Protein AF-A0A7H4P5X6-F1 (afdb_monomer_lite)

pLDDT: mean 78.67, std 19.93, range [35.19, 98.06]

Structure (mmCIF, N/CA/C/O backbone):
data_AF-A0A7H4P5X6-F1
#
_entry.id   AF-A0A7H4P5X6-F1
#
loop_
_atom_site.group_PDB
_atom_site.id
_atom_site.type_symbol
_atom_site.label_atom_id
_atom_site.label_alt_id
_atom_site.label_comp_id
_atom_site.label_asym_id
_atom_site.label_entity_id
_atom_site.label_seq_id
_atom_site.pdbx_PDB_ins_code
_atom_site.Cartn_x
_atom_site.Cartn_y
_atom_site.Cartn_z
_atom_site.occupancy
_atom_site.B_iso_or_equiv
_atom_site.auth_seq_id
_atom_site.auth_comp_id
_atom_site.auth_asym_id
_atom_site.auth_atom_id
_atom_site.pdbx_PDB_model_num
ATOM 1 N N . MET A 1 1 ? -15.537 4.578 4.871 1.00 88.31 1 MET A N 1
ATOM 2 C CA . MET A 1 1 ? -14.295 3.800 4.684 1.00 88.31 1 MET A CA 1
ATOM 3 C C . MET A 1 1 ? -13.178 4.569 5.355 1.00 88.31 1 MET A C 1
ATOM 5 O O . MET A 1 1 ? -13.162 5.787 5.235 1.00 88.31 1 MET A O 1
ATOM 9 N N . LEU A 1 2 ? -12.308 3.871 6.074 1.00 95.44 2 LEU A N 1
ATOM 10 C CA . LEU A 1 2 ? -11.168 4.422 6.801 1.00 95.44 2 LEU A CA 1
ATOM 11 C C . LEU A 1 2 ? -9.878 3.859 6.194 1.00 95.44 2 LEU A C 1
ATOM 13 O O . LEU A 1 2 ? -9.814 2.662 5.925 1.00 95.44 2 LEU A O 1
ATOM 17 N N . GLU A 1 3 ? -8.875 4.712 5.984 1.00 95.81 3 GLU A N 1
ATOM 18 C CA . GLU A 1 3 ? -7.510 4.332 5.594 1.00 95.81 3 GLU A CA 1
ATOM 19 C C . GLU A 1 3 ? -6.551 4.707 6.731 1.00 95.81 3 GLU A C 1
ATOM 21 O O . GLU A 1 3 ? -6.632 5.811 7.267 1.00 95.81 3 GLU A O 1
ATOM 26 N N . ASN A 1 4 ? -5.640 3.807 7.098 1.00 96.62 4 ASN A N 1
ATOM 27 C CA . ASN A 1 4 ? -4.614 4.060 8.105 1.00 96.62 4 ASN A CA 1
ATOM 28 C C . ASN A 1 4 ? -3.337 3.232 7.849 1.00 96.62 4 ASN A C 1
ATOM 30 O O . ASN A 1 4 ? -3.170 2.591 6.806 1.00 96.62 4 ASN A O 1
ATOM 34 N N . VAL A 1 5 ? -2.405 3.265 8.796 1.00 95.56 5 VAL A N 1
ATOM 35 C CA . VAL A 1 5 ? -1.229 2.391 8.862 1.00 95.56 5 VAL A CA 1
ATOM 36 C C . VAL A 1 5 ? -1.575 1.044 9.511 1.00 95.56 5 VAL A C 1
ATOM 38 O O . VAL A 1 5 ? -2.601 0.918 10.179 1.00 95.56 5 VAL A O 1
ATOM 41 N N . GLU A 1 6 ? -0.750 0.017 9.297 1.00 94.81 6 GLU A N 1
ATOM 42 C CA . GLU A 1 6 ? -1.026 -1.343 9.796 1.00 94.81 6 GLU A CA 1
ATOM 43 C C . GLU A 1 6 ? -0.995 -1.436 11.328 1.00 94.81 6 GLU A C 1
ATOM 45 O O . GLU A 1 6 ? -1.762 -2.189 11.934 1.00 94.81 6 GLU A O 1
ATOM 50 N N . GLU A 1 7 ? -0.173 -0.594 11.952 1.00 95.00 7 GLU A N 1
ATOM 51 C CA . GLU A 1 7 ? 0.004 -0.470 13.393 1.00 95.00 7 GLU A CA 1
ATOM 52 C C . GLU A 1 7 ? -1.279 -0.022 14.097 1.00 95.00 7 GLU A C 1
ATOM 54 O O . GLU A 1 7 ? -1.420 -0.255 15.296 1.00 95.00 7 GLU A O 1
ATOM 59 N N . PHE A 1 8 ? -2.252 0.538 13.370 1.00 95.38 8 PHE A N 1
ATOM 60 C CA . PHE A 1 8 ? -3.564 0.887 13.918 1.00 95.38 8 PHE A CA 1
ATOM 61 C C . PHE A 1 8 ? -4.249 -0.308 14.599 1.00 95.38 8 PHE A C 1
ATOM 63 O O . PHE A 1 8 ? -4.891 -0.144 15.631 1.00 95.38 8 PHE A O 1
ATOM 70 N N . LYS A 1 9 ? -4.039 -1.532 14.092 1.00 95.44 9 LYS A N 1
ATOM 71 C CA . LYS A 1 9 ? -4.562 -2.766 14.707 1.00 95.44 9 LYS A CA 1
ATOM 72 C C . LYS A 1 9 ? -3.917 -3.114 16.046 1.00 95.44 9 LYS A C 1
ATOM 74 O O . LYS A 1 9 ? -4.459 -3.910 16.800 1.00 95.44 9 LYS A O 1
ATOM 79 N N . THR A 1 10 ? -2.729 -2.579 16.305 1.00 95.06 10 THR A N 1
ATOM 80 C CA . THR A 1 10 ? -1.948 -2.874 17.512 1.00 95.06 10 THR A CA 1
ATOM 81 C C . THR A 1 10 ? -2.147 -1.847 18.615 1.00 95.06 10 THR A C 1
ATOM 83 O O . THR A 1 10 ? -1.609 -2.024 19.706 1.00 95.06 10 THR A O 1
ATOM 86 N N . TRP A 1 11 ? -2.925 -0.793 18.359 1.00 93.75 11 TRP A N 1
ATOM 87 C CA . TRP A 1 11 ? -3.151 0.266 19.331 1.00 93.75 11 TRP A CA 1
ATOM 88 C C . TRP A 1 11 ? -3.806 -0.270 20.600 1.00 93.75 11 TRP A C 1
ATOM 90 O O . TRP A 1 11 ? -4.795 -1.005 20.568 1.00 93.75 11 TRP A O 1
ATOM 100 N N . GLY A 1 12 ? -3.204 0.122 21.711 1.00 91.69 12 GLY A N 1
ATOM 101 C CA . GLY A 1 12 ? -3.530 -0.283 23.061 1.00 91.69 12 GLY A CA 1
ATOM 102 C C . GLY A 1 12 ? -2.918 0.718 24.043 1.00 91.69 12 GLY A C 1
ATOM 103 O O . GLY A 1 12 ? -2.243 1.666 23.623 1.00 91.69 12 GLY A O 1
ATOM 104 N N . PRO A 1 13 ? -3.138 0.516 25.345 1.00 90.31 13 PRO A N 1
ATOM 105 C CA . PRO A 1 13 ? -2.646 1.414 26.377 1.00 90.31 13 PRO A CA 1
ATOM 106 C C . PRO A 1 13 ? -1.114 1.430 26.454 1.00 90.31 13 PRO A C 1
ATOM 108 O O . PRO A 1 13 ? -0.420 0.508 26.016 1.00 90.31 13 PRO A O 1
ATOM 111 N N . LEU A 1 14 ? -0.584 2.500 27.044 1.00 91.31 14 LEU A N 1
ATOM 112 C CA . LEU A 1 14 ? 0.844 2.651 27.309 1.00 91.31 14 LEU A CA 1
ATOM 113 C C . LEU A 1 14 ? 1.185 2.170 28.724 1.00 91.31 14 LEU A C 1
ATOM 115 O O . LEU A 1 14 ? 0.403 2.334 29.661 1.00 91.31 14 LEU A O 1
ATOM 119 N N . LEU A 1 15 ? 2.396 1.641 28.903 1.00 90.19 15 LEU A N 1
ATOM 120 C CA . LEU A 1 15 ? 2.961 1.391 30.226 1.00 90.19 15 LEU A CA 1
ATOM 121 C C . LEU A 1 15 ? 3.215 2.733 30.927 1.00 90.19 15 LEU A C 1
ATOM 123 O O . LEU A 1 15 ? 4.046 3.519 30.470 1.00 90.19 15 LEU A O 1
ATOM 127 N N . ALA A 1 16 ? 2.538 2.974 32.054 1.00 84.31 16 ALA A N 1
ATOM 128 C CA . ALA A 1 16 ? 2.527 4.269 32.746 1.00 84.31 16 ALA A CA 1
ATOM 129 C C . ALA A 1 16 ? 3.924 4.819 33.101 1.00 84.31 16 ALA A C 1
ATOM 131 O O . ALA A 1 16 ? 4.130 6.028 33.093 1.00 84.31 16 ALA A O 1
ATOM 132 N N . ALA A 1 17 ? 4.890 3.944 33.393 1.00 85.69 17 ALA A N 1
ATOM 133 C CA . ALA A 1 17 ? 6.249 4.351 33.754 1.00 85.69 17 ALA A CA 1
ATOM 134 C C . ALA A 1 17 ? 7.135 4.697 32.544 1.00 85.69 17 ALA A C 1
ATOM 136 O O . ALA A 1 17 ? 8.086 5.461 32.675 1.00 85.69 17 ALA A O 1
ATOM 137 N N . GLU A 1 18 ? 6.855 4.118 31.375 1.00 87.19 18 GLU A N 1
ATOM 138 C CA . GLU A 1 18 ? 7.783 4.115 30.236 1.00 87.19 18 GLU A CA 1
ATOM 139 C C . GLU A 1 18 ? 7.218 4.819 28.993 1.00 87.19 18 GLU A C 1
ATOM 141 O O . GLU A 1 18 ? 7.953 5.038 28.033 1.00 87.19 18 GLU A O 1
ATOM 146 N N . MET A 1 19 ? 5.922 5.165 28.994 1.00 87.62 19 MET A N 1
ATOM 147 C CA . MET A 1 19 ? 5.210 5.795 27.871 1.00 87.62 19 MET A CA 1
ATOM 148 C C . MET A 1 19 ? 5.379 5.046 26.538 1.00 87.62 19 MET A C 1
ATOM 150 O O . MET A 1 19 ? 5.303 5.630 25.457 1.00 87.62 19 MET A O 1
ATOM 154 N N . ARG A 1 20 ? 5.595 3.730 26.613 1.00 89.38 20 ARG A N 1
ATOM 155 C CA . ARG A 1 20 ? 5.678 2.826 25.462 1.00 89.38 20 ARG A CA 1
ATOM 156 C C . ARG A 1 20 ? 4.449 1.916 25.407 1.00 89.38 20 ARG A C 1
ATOM 158 O O . ARG A 1 20 ? 3.880 1.648 26.466 1.00 89.38 20 ARG A O 1
ATOM 165 N N . PRO A 1 21 ? 4.058 1.421 24.218 1.00 91.50 21 PRO A N 1
ATOM 166 C CA . PRO A 1 21 ? 2.941 0.488 24.085 1.00 91.50 21 PRO A CA 1
ATOM 167 C C . PRO A 1 21 ? 3.108 -0.727 24.996 1.00 91.50 21 PRO A C 1
ATOM 169 O O . PRO A 1 21 ? 4.193 -1.312 25.035 1.00 91.50 21 PRO A O 1
ATOM 172 N N . ASP A 1 22 ? 2.047 -1.093 25.715 1.00 93.38 22 ASP A N 1
ATOM 173 C CA . ASP A 1 22 ? 2.011 -2.297 26.541 1.00 93.38 22 ASP A CA 1
ATOM 174 C C . ASP A 1 22 ? 1.905 -3.546 25.646 1.00 93.38 22 ASP A C 1
ATOM 176 O O . ASP A 1 22 ? 0.862 -3.767 25.019 1.00 93.38 22 ASP A O 1
ATOM 180 N N . PRO A 1 23 ? 2.950 -4.397 25.578 1.00 92.69 23 PRO A N 1
ATOM 181 C CA . PRO A 1 23 ? 2.928 -5.587 24.736 1.00 92.69 23 PRO A CA 1
ATOM 182 C C . PRO A 1 23 ? 1.848 -6.600 25.140 1.00 92.69 23 PRO A C 1
ATOM 184 O O . PRO A 1 23 ? 1.423 -7.392 24.302 1.00 92.69 23 PRO A O 1
ATOM 187 N N . ALA A 1 24 ? 1.406 -6.592 26.403 1.00 93.88 24 ALA A N 1
ATOM 188 C CA . ALA A 1 24 ? 0.382 -7.509 26.900 1.00 93.88 24 ALA A CA 1
ATOM 189 C C . ALA A 1 24 ? -1.038 -7.102 26.479 1.00 93.88 24 ALA A C 1
ATOM 191 O O . ALA A 1 24 ? -1.944 -7.933 26.502 1.00 93.88 24 ALA A O 1
ATOM 192 N N . ARG A 1 25 ? -1.233 -5.838 26.081 1.00 92.81 25 ARG A N 1
ATOM 193 C CA . ARG A 1 25 ? -2.542 -5.243 25.761 1.00 92.81 25 ARG A CA 1
ATOM 194 C C . ARG A 1 25 ? -2.611 -4.727 24.320 1.00 92.81 25 ARG A C 1
ATOM 196 O O . ARG A 1 25 ? -3.372 -3.813 23.999 1.00 92.81 25 ARG A O 1
ATOM 203 N N . ILE A 1 26 ? -1.805 -5.317 23.435 1.00 94.94 26 ILE A N 1
ATOM 204 C CA . ILE A 1 26 ? -1.770 -4.981 22.008 1.00 94.94 26 ILE A CA 1
ATOM 205 C C . ILE A 1 26 ? -3.160 -5.146 21.389 1.00 94.94 26 ILE A C 1
ATOM 207 O O . ILE A 1 26 ? -3.789 -6.198 21.493 1.00 94.94 26 ILE A O 1
ATOM 211 N N . GLY A 1 27 ? -3.608 -4.102 20.695 1.00 95.12 27 GLY A N 1
ATOM 212 C CA . GLY A 1 27 ? -4.869 -4.099 19.958 1.00 95.12 27 GLY A CA 1
ATOM 213 C C . GLY A 1 27 ? -6.115 -3.943 20.825 1.00 95.12 27 GLY A C 1
ATOM 214 O O . GLY A 1 27 ? -7.215 -3.972 20.282 1.00 95.12 27 GLY A O 1
ATOM 215 N N . GLU A 1 28 ? -5.993 -3.763 22.142 1.00 94.56 28 GLU A N 1
ATOM 216 C CA . GLU A 1 28 ? -7.155 -3.607 23.021 1.00 94.56 28 GLU A CA 1
ATOM 217 C C . GLU A 1 28 ? -8.034 -2.415 22.614 1.00 94.56 28 GLU A C 1
ATOM 219 O O . GLU A 1 28 ? -9.242 -2.575 22.428 1.00 94.56 28 GLU A O 1
ATOM 224 N N . THR A 1 29 ? -7.427 -1.247 22.379 1.00 94.00 29 THR A N 1
ATOM 225 C CA . THR A 1 29 ? -8.140 -0.042 21.927 1.00 94.00 29 THR A CA 1
ATOM 226 C C . THR A 1 29 ? -8.770 -0.263 20.552 1.00 94.00 29 THR A C 1
ATOM 228 O O . THR A 1 29 ? -9.921 0.108 20.324 1.00 94.00 29 THR A O 1
ATOM 231 N N . PHE A 1 30 ? -8.050 -0.917 19.634 1.00 95.81 30 PHE A N 1
ATOM 232 C CA . PHE A 1 30 ? -8.578 -1.251 18.309 1.00 95.81 30 PHE A CA 1
ATOM 233 C C . PHE A 1 30 ? -9.788 -2.196 18.387 1.00 95.81 30 PHE A C 1
ATOM 235 O O . PHE A 1 30 ? -10.801 -1.970 17.725 1.00 95.81 30 PHE A O 1
ATOM 242 N N . ASN A 1 31 ? -9.714 -3.229 19.226 1.00 96.44 31 ASN A N 1
ATOM 243 C CA . ASN A 1 31 ? -10.795 -4.189 19.422 1.00 96.44 31 ASN A CA 1
ATOM 244 C C . ASN A 1 31 ? -12.018 -3.530 20.062 1.00 96.44 31 ASN A C 1
ATOM 246 O O . ASN A 1 31 ? -13.138 -3.804 19.639 1.00 96.44 31 ASN A O 1
ATOM 250 N N . ALA A 1 32 ? -11.822 -2.628 21.027 1.00 96.38 32 ALA A N 1
ATOM 251 C CA . ALA A 1 32 ? -12.916 -1.858 21.606 1.00 96.38 32 ALA A CA 1
ATOM 252 C C . ALA A 1 32 ? -13.575 -0.938 20.566 1.00 96.38 32 ALA A C 1
ATOM 254 O O . ALA A 1 32 ? -14.800 -0.900 20.479 1.00 96.38 32 ALA A O 1
ATOM 255 N N . PHE A 1 33 ? -12.787 -0.269 19.719 1.00 96.19 33 PHE A N 1
ATOM 256 C CA . PHE A 1 33 ? -13.302 0.533 18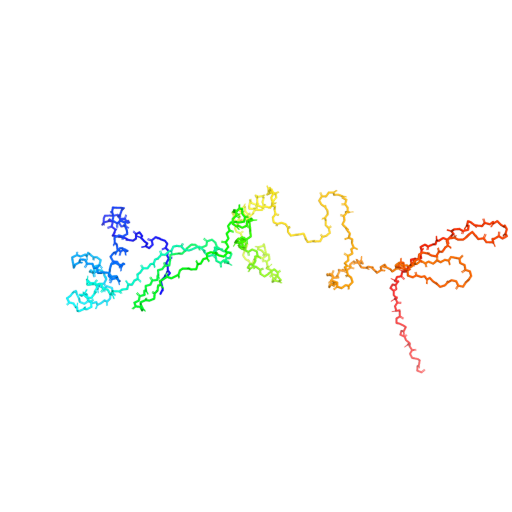.605 1.00 96.19 33 PHE A CA 1
ATOM 257 C C . PHE A 1 33 ? -14.152 -0.304 17.633 1.00 96.19 33 PHE A C 1
ATOM 259 O O . PHE A 1 33 ? -15.272 0.083 17.295 1.00 96.19 33 PHE A O 1
ATOM 266 N N . VAL A 1 34 ? -13.670 -1.485 17.226 1.00 97.38 34 VAL A N 1
ATOM 267 C CA . VAL A 1 34 ? -14.448 -2.421 16.393 1.00 97.38 34 VAL A CA 1
ATOM 268 C C . VAL A 1 34 ? -15.698 -2.914 17.130 1.00 97.38 34 VAL A C 1
ATOM 270 O O . VAL A 1 34 ? -16.770 -2.985 16.527 1.00 97.38 34 VAL A O 1
ATOM 273 N N . GLY A 1 35 ? -15.594 -3.204 18.427 1.00 97.56 35 GLY A N 1
ATOM 274 C CA . GLY A 1 35 ? -16.715 -3.599 19.279 1.00 97.56 35 GLY A CA 1
ATOM 275 C C . GLY A 1 35 ? -17.813 -2.540 19.286 1.00 97.56 35 GLY A C 1
ATOM 276 O O . GLY A 1 35 ? -18.935 -2.829 18.883 1.00 97.56 35 GLY A O 1
ATOM 277 N N . MET A 1 36 ? -17.482 -1.286 19.609 1.00 97.38 36 MET A N 1
ATOM 278 C CA . MET A 1 36 ? -18.439 -0.172 19.620 1.00 97.38 36 MET A CA 1
ATOM 279 C C . MET A 1 36 ? -19.150 0.002 18.269 1.00 97.38 36 MET A C 1
ATOM 281 O O . MET A 1 36 ? -20.351 0.264 18.223 1.00 97.38 36 MET A O 1
ATOM 285 N N . LEU A 1 37 ? -18.438 -0.167 17.149 1.00 97.38 37 LEU A N 1
ATOM 286 C CA . LEU A 1 37 ? -19.043 -0.103 15.815 1.00 97.38 37 LEU A CA 1
ATOM 287 C C . LEU A 1 37 ? -20.001 -1.272 15.542 1.00 97.38 37 LEU A C 1
ATOM 289 O O . LEU A 1 37 ? -21.003 -1.089 14.851 1.00 97.38 37 LEU A O 1
ATOM 293 N N . THR A 1 38 ? -19.693 -2.459 16.061 1.00 97.44 38 THR A N 1
ATOM 294 C CA . THR A 1 38 ? -20.381 -3.717 15.752 1.00 97.44 38 THR A CA 1
ATOM 295 C C . THR A 1 38 ? -21.396 -4.081 16.842 1.00 97.44 38 THR A C 1
ATOM 297 O O . THR A 1 38 ? -22.510 -3.556 16.840 1.00 97.44 38 THR A O 1
ATOM 300 N N . THR A 1 39 ? -21.024 -4.979 17.754 1.00 97.12 39 THR A N 1
ATOM 301 C CA . THR A 1 39 ? -21.878 -5.624 18.762 1.00 97.12 39 THR A CA 1
ATOM 302 C C . THR A 1 39 ? -21.854 -4.946 20.126 1.00 97.12 39 THR A C 1
ATOM 304 O O . THR A 1 39 ? -22.530 -5.402 21.041 1.00 97.12 39 THR A O 1
ATOM 307 N N . GLY A 1 40 ? -21.056 -3.895 20.271 1.00 96.75 40 GLY A N 1
ATOM 308 C CA . GLY A 1 40 ? -20.867 -3.181 21.518 1.00 96.75 40 GLY A CA 1
ATOM 309 C C . GLY A 1 40 ? -19.663 -3.654 22.317 1.00 96.75 40 GLY A C 1
ATOM 310 O O . GLY A 1 40 ? -18.864 -4.480 21.868 1.00 96.75 40 GLY A O 1
ATOM 311 N N . ILE A 1 41 ? -19.533 -3.085 23.509 1.00 96.75 41 ILE A N 1
ATOM 312 C CA . ILE A 1 41 ? -18.447 -3.332 24.461 1.00 96.75 41 ILE A CA 1
ATOM 313 C C . ILE A 1 41 ? -19.004 -3.358 25.889 1.00 96.75 41 ILE A C 1
ATOM 315 O O . ILE A 1 41 ? -20.060 -2.777 26.140 1.00 96.75 41 ILE A O 1
ATOM 319 N N . PRO A 1 42 ? -18.303 -3.985 26.849 1.00 95.12 42 PRO A N 1
ATOM 320 C CA . PRO A 1 42 ? -18.649 -3.868 28.262 1.00 95.12 42 PRO A CA 1
ATOM 321 C C . PRO A 1 42 ? -18.676 -2.404 28.728 1.00 95.12 42 PRO A C 1
ATOM 323 O O . PRO A 1 42 ? -17.853 -1.596 28.296 1.00 95.12 42 PRO A O 1
ATOM 326 N N . ALA A 1 43 ? -19.611 -2.064 29.618 1.00 92.88 43 ALA A N 1
ATOM 327 C CA . ALA A 1 43 ? -19.762 -0.702 30.141 1.00 92.88 43 ALA A CA 1
ATOM 328 C C . ALA A 1 43 ? -18.556 -0.233 30.978 1.00 92.88 43 ALA A C 1
ATOM 330 O O . ALA A 1 43 ? -18.315 0.962 31.098 1.00 92.88 43 ALA A O 1
ATOM 331 N N . ASP A 1 44 ? -17.797 -1.174 31.538 1.00 92.00 44 ASP A N 1
ATOM 332 C CA . ASP A 1 44 ? -16.572 -0.957 32.309 1.00 92.00 44 ASP A CA 1
ATOM 333 C C . ASP A 1 44 ? -15.299 -0.967 31.444 1.00 92.00 44 ASP A C 1
ATOM 335 O O . ASP A 1 44 ? -14.189 -0.877 31.970 1.00 92.00 44 ASP A O 1
ATOM 339 N N . ASN A 1 45 ? -15.426 -1.066 30.115 1.00 91.25 45 ASN A N 1
ATOM 340 C CA . ASN A 1 45 ? -14.272 -1.073 29.227 1.00 91.25 45 ASN A CA 1
ATOM 341 C C . ASN A 1 45 ? -13.566 0.306 29.233 1.00 91.25 45 ASN A C 1
ATOM 343 O O . ASN A 1 45 ? -14.206 1.311 28.911 1.00 91.25 45 ASN A O 1
ATOM 347 N N . PRO A 1 46 ? -12.249 0.379 29.515 1.00 89.56 46 PRO A N 1
ATOM 348 C CA . PRO A 1 46 ? -11.515 1.646 29.603 1.00 89.56 46 PRO A CA 1
ATOM 349 C C . PRO A 1 46 ? -11.593 2.516 28.343 1.00 89.56 46 PRO A C 1
ATOM 351 O O . PRO A 1 46 ? -11.653 3.741 28.440 1.00 89.56 46 PRO A O 1
ATOM 354 N N . ALA A 1 47 ? -11.663 1.898 27.161 1.00 90.00 47 ALA A N 1
ATOM 355 C CA . ALA A 1 47 ? -11.743 2.623 25.897 1.00 90.00 47 ALA A CA 1
ATOM 356 C C . ALA A 1 47 ? -13.048 3.425 25.752 1.00 90.00 47 ALA A C 1
ATOM 358 O O . ALA A 1 47 ? -13.095 4.373 24.971 1.00 90.00 47 ALA A O 1
ATOM 359 N N . LEU A 1 48 ? -14.109 3.078 26.496 1.00 91.81 48 LEU A N 1
ATOM 360 C CA . LEU A 1 48 ? -15.344 3.863 26.517 1.00 91.81 48 LEU A CA 1
ATOM 361 C C . LEU A 1 48 ? -15.106 5.258 27.096 1.00 91.81 48 LEU A C 1
ATOM 363 O O . LEU A 1 48 ? -15.641 6.223 26.556 1.00 91.81 48 LEU A O 1
ATOM 367 N N . VAL A 1 49 ? -14.298 5.366 28.154 1.00 90.06 49 VAL A N 1
ATOM 368 C CA . VAL A 1 49 ? -13.993 6.646 28.808 1.00 90.06 49 VAL A CA 1
ATOM 369 C C . VAL A 1 49 ? -13.222 7.546 27.852 1.00 90.06 49 VAL A C 1
ATOM 371 O O . VAL A 1 49 ? -13.658 8.664 27.597 1.00 90.06 49 VAL A O 1
ATOM 374 N N . GLU A 1 50 ? -12.149 7.026 27.249 1.00 89.25 50 GLU A N 1
ATOM 375 C CA . GLU A 1 50 ? -11.349 7.752 26.252 1.00 89.25 50 GLU A CA 1
ATOM 376 C C . GLU A 1 50 ? -12.206 8.203 25.058 1.00 89.25 50 GLU A C 1
ATOM 378 O O . GLU A 1 50 ? -12.085 9.327 24.570 1.00 89.25 50 GLU A O 1
ATOM 383 N N . CYS A 1 51 ? -13.114 7.340 24.593 1.00 91.25 51 CYS A N 1
ATOM 384 C CA . CYS A 1 51 ? -13.991 7.657 23.473 1.00 91.25 51 CYS A CA 1
ATOM 385 C C . CYS A 1 51 ? -15.035 8.720 23.842 1.00 91.25 51 CYS A C 1
ATOM 387 O O . CYS A 1 51 ? -15.278 9.631 23.052 1.00 91.25 51 CYS A O 1
ATOM 389 N N . CYS A 1 52 ? -15.626 8.644 25.038 1.00 92.81 52 CYS A N 1
ATOM 390 C CA . CYS A 1 52 ? -16.565 9.655 25.523 1.00 92.81 52 CYS A CA 1
ATOM 391 C C . CYS A 1 52 ? -15.879 11.006 25.739 1.00 92.81 52 CYS A C 1
ATOM 393 O O . CYS A 1 52 ? -16.452 12.024 25.369 1.00 92.81 52 CYS A O 1
ATOM 395 N N . GLU A 1 53 ? -14.653 11.024 26.267 1.00 92.50 53 GLU A N 1
ATOM 396 C CA . GLU A 1 53 ? -13.856 12.245 26.410 1.00 92.50 53 GLU A CA 1
ATOM 397 C C . GLU A 1 53 ? -13.587 12.891 25.044 1.00 92.50 53 GLU A C 1
ATOM 399 O O . GLU A 1 53 ? -13.893 14.064 24.848 1.00 92.50 53 GLU A O 1
ATOM 404 N N . PHE A 1 54 ? -13.097 12.116 24.070 1.00 92.12 54 PHE A N 1
ATOM 405 C CA . PHE A 1 54 ? -12.788 12.629 22.733 1.00 92.12 54 PHE A CA 1
ATOM 406 C C . PHE A 1 54 ? -14.027 13.108 21.962 1.00 92.12 54 PHE A C 1
ATOM 408 O O . PHE A 1 54 ? -13.954 14.071 21.202 1.00 92.12 54 PHE A O 1
ATOM 415 N N . LEU A 1 55 ? -15.161 12.420 22.122 1.00 92.88 55 LEU A N 1
ATOM 416 C CA . LEU A 1 55 ? -16.424 12.770 21.465 1.00 92.88 55 LEU A CA 1
ATOM 417 C C . LEU A 1 55 ? -17.247 13.803 22.247 1.00 92.88 55 LEU A C 1
ATOM 419 O O . LEU A 1 55 ? -18.343 14.149 21.804 1.00 92.88 55 LEU A O 1
ATOM 423 N N . GLU A 1 56 ? -16.744 14.275 23.391 1.00 94.25 56 GLU A N 1
ATOM 424 C CA . GLU A 1 56 ? -17.437 15.196 24.299 1.00 94.25 56 GLU A CA 1
ATOM 425 C C . GLU A 1 56 ? -18.818 14.666 24.743 1.00 94.25 56 GLU A C 1
ATOM 427 O O . GLU A 1 56 ? -19.794 15.404 24.902 1.00 94.25 56 GLU A O 1
ATOM 432 N N . PHE A 1 57 ? -18.919 13.351 24.945 1.00 92.31 57 PHE A N 1
ATOM 433 C CA . PHE A 1 57 ? -20.112 12.698 25.471 1.00 92.31 57 PHE A CA 1
ATOM 434 C C . PHE A 1 57 ? -20.042 12.587 26.991 1.00 92.31 57 PHE A C 1
ATOM 436 O O . PHE A 1 57 ? -19.027 12.196 27.564 1.00 92.31 57 PHE A O 1
ATOM 443 N N . SER A 1 58 ? -21.170 12.846 27.658 1.00 91.44 58 SER A N 1
ATOM 444 C CA . SER A 1 58 ? -21.317 12.430 29.054 1.00 91.44 58 SER A CA 1
ATOM 445 C C . SER A 1 58 ? -21.303 10.893 29.132 1.00 91.44 58 SER A C 1
ATOM 447 O O . SER A 1 58 ? -21.988 10.260 28.317 1.00 91.44 58 SER A O 1
ATOM 449 N N . PRO A 1 59 ? -20.592 10.274 30.093 1.00 85.56 59 PRO A N 1
ATOM 450 C CA . PRO A 1 59 ? -20.563 8.817 30.261 1.00 85.56 59 PRO A CA 1
ATOM 451 C C . PRO A 1 59 ? -21.950 8.177 30.422 1.00 85.56 59 PRO A C 1
ATOM 453 O O . PRO A 1 59 ? -22.171 7.058 29.970 1.00 85.56 59 PRO A O 1
ATOM 456 N N . ASP A 1 60 ? -22.910 8.912 30.991 1.00 89.00 60 ASP A N 1
ATOM 457 C CA . ASP A 1 60 ? -24.288 8.444 31.206 1.00 89.00 60 ASP A CA 1
ATOM 458 C C . ASP A 1 60 ? -25.238 8.769 30.038 1.00 89.00 60 ASP A C 1
ATOM 460 O O . ASP A 1 60 ? -26.446 8.510 30.102 1.00 89.00 60 ASP A O 1
ATOM 464 N N . SER A 1 61 ? -24.716 9.367 28.965 1.00 93.81 61 SER A N 1
ATOM 465 C CA . SER A 1 61 ? -25.512 9.789 27.813 1.00 93.81 61 SER A CA 1
ATOM 466 C C . SER A 1 61 ? -26.087 8.610 27.024 1.00 93.81 61 SER A C 1
ATOM 468 O O . SER A 1 61 ? -25.535 7.509 26.981 1.00 93.81 61 SER A O 1
ATOM 470 N N . GLU A 1 62 ? -27.185 8.858 26.308 1.00 94.69 62 GLU A N 1
ATOM 471 C CA . GLU A 1 62 ? -27.741 7.880 25.365 1.00 94.69 62 GLU A CA 1
ATOM 472 C C . GLU A 1 62 ? -26.737 7.516 24.259 1.00 94.69 62 GLU A C 1
ATOM 474 O O . GLU A 1 62 ? -26.717 6.386 23.774 1.00 94.69 62 GLU A O 1
ATOM 479 N N . GLN A 1 63 ? -25.857 8.444 23.878 1.00 94.19 63 GLN A N 1
ATOM 480 C CA . GLN A 1 63 ? -24.772 8.193 22.934 1.00 94.19 63 GLN A CA 1
ATOM 481 C C . GLN A 1 63 ? -23.774 7.164 23.481 1.00 94.19 63 GLN A C 1
ATOM 483 O O . GLN A 1 63 ? -23.455 6.211 22.771 1.00 94.19 63 GLN A O 1
ATOM 488 N N . ALA A 1 64 ? -23.340 7.299 24.738 1.00 94.00 64 ALA A N 1
ATOM 489 C CA . ALA A 1 64 ? -22.456 6.330 25.385 1.00 94.00 64 ALA A CA 1
ATOM 490 C C . ALA A 1 64 ? -23.121 4.945 25.499 1.00 94.00 64 ALA A C 1
ATOM 492 O O . ALA A 1 64 ? -22.523 3.934 25.126 1.00 94.00 64 ALA A O 1
ATOM 493 N N . LYS A 1 65 ? -24.407 4.891 25.878 1.00 95.50 65 LYS A N 1
ATOM 494 C CA . LYS A 1 65 ? -25.189 3.639 25.899 1.00 95.50 65 LYS A CA 1
ATOM 495 C C . LYS A 1 65 ? -25.270 2.967 24.528 1.00 95.50 65 LYS A C 1
ATOM 497 O O . LYS A 1 65 ? -25.228 1.743 24.441 1.00 95.50 65 LYS A O 1
ATOM 502 N N . ARG A 1 66 ? -25.341 3.745 23.442 1.00 96.12 66 ARG A N 1
ATOM 503 C CA . ARG A 1 66 ? -25.301 3.209 22.071 1.00 96.12 66 ARG A CA 1
ATOM 504 C C . ARG A 1 66 ? -23.942 2.618 21.698 1.00 96.12 66 ARG A C 1
ATOM 506 O O . ARG A 1 66 ? -23.918 1.664 20.930 1.00 96.12 66 ARG A O 1
ATOM 513 N N . LEU A 1 67 ? -22.836 3.152 22.218 1.00 95.75 67 LEU A N 1
ATOM 514 C CA . LEU A 1 67 ? -21.505 2.561 22.026 1.00 95.75 67 LEU A CA 1
ATOM 515 C C . LEU A 1 67 ? -21.375 1.237 22.791 1.00 95.75 67 LEU A C 1
ATOM 517 O O . LEU A 1 67 ? -20.863 0.267 22.239 1.00 95.75 67 LEU A O 1
ATOM 521 N N . ILE A 1 68 ? -21.916 1.174 24.014 1.00 96.19 68 ILE A N 1
ATOM 522 C CA . ILE A 1 68 ? -21.990 -0.053 24.827 1.00 96.19 68 ILE A CA 1
ATOM 523 C C . ILE A 1 68 ? -22.832 -1.124 24.129 1.00 96.19 68 ILE A C 1
ATOM 525 O O . ILE A 1 68 ? -22.417 -2.274 24.059 1.00 96.19 68 ILE A O 1
ATOM 529 N N . ALA A 1 69 ? -23.998 -0.760 23.590 1.00 97.06 69 ALA A N 1
ATOM 530 C CA . ALA A 1 69 ? -24.887 -1.694 22.894 1.00 97.06 69 ALA A CA 1
ATOM 531 C C . ALA A 1 69 ? -24.393 -2.091 21.490 1.00 97.06 69 ALA A C 1
ATOM 533 O O . ALA A 1 69 ? -24.869 -3.072 20.921 1.00 97.06 69 ALA A O 1
A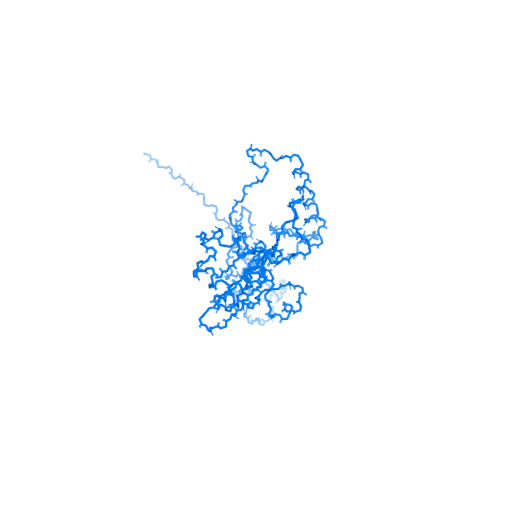TOM 534 N N . GLY A 1 70 ? -23.466 -1.317 20.924 1.00 97.06 70 GLY A N 1
ATOM 535 C CA . GLY A 1 70 ? -23.005 -1.467 19.552 1.00 97.06 70 GLY A CA 1
ATOM 536 C C . GLY A 1 70 ? -23.842 -0.674 18.558 1.00 97.06 70 GLY A C 1
ATOM 537 O O . GLY A 1 70 ? -25.073 -0.617 18.607 1.00 97.06 70 GLY A O 1
ATOM 538 N N . LEU A 1 71 ? -23.162 -0.063 17.592 1.00 96.69 71 LEU A N 1
ATOM 539 C CA . LEU A 1 71 ? -23.813 0.725 16.548 1.00 96.69 71 LEU A CA 1
ATOM 540 C C . LEU A 1 71 ? -24.427 -0.137 15.431 1.00 96.69 71 LEU A C 1
ATOM 542 O O . LEU A 1 71 ? -25.172 0.390 14.596 1.00 96.69 71 LEU A O 1
ATOM 546 N N . GLY A 1 72 ? -24.159 -1.446 15.423 1.00 96.62 72 GLY A N 1
ATOM 547 C CA . GLY A 1 72 ? -24.754 -2.409 14.500 1.00 96.62 72 GLY A CA 1
ATOM 548 C C . GLY A 1 72 ? -24.203 -2.339 13.077 1.00 96.62 72 GLY A C 1
ATOM 549 O O . GLY A 1 72 ? -24.920 -2.675 12.134 1.00 96.62 72 GLY A O 1
ATOM 550 N N . TYR A 1 73 ? -22.969 -1.865 12.893 1.00 97.88 73 TYR A N 1
ATOM 551 C CA . TYR A 1 73 ? -22.277 -1.969 11.611 1.00 97.88 73 TYR A CA 1
ATOM 552 C C . TYR A 1 73 ? -21.710 -3.378 11.420 1.00 97.88 73 TYR A C 1
ATOM 554 O O . TYR A 1 73 ? -21.195 -3.990 12.349 1.00 97.88 73 TYR A O 1
ATOM 562 N N . VAL A 1 74 ? -21.732 -3.864 10.182 1.00 97.62 74 VAL A N 1
ATOM 563 C CA . VAL A 1 74 ? -20.842 -4.927 9.712 1.00 97.62 74 VAL A CA 1
ATOM 564 C C . VAL A 1 74 ? -19.500 -4.278 9.398 1.00 97.62 74 VAL A C 1
ATOM 566 O O . VAL A 1 74 ? -19.450 -3.320 8.622 1.00 97.62 74 VAL A O 1
ATOM 569 N N . VAL A 1 75 ? -18.427 -4.777 10.005 1.00 97.44 75 VAL A N 1
ATOM 570 C CA . VAL A 1 75 ? -17.068 -4.253 9.840 1.00 97.44 75 VAL A CA 1
ATOM 571 C C . VAL A 1 75 ? -16.178 -5.345 9.268 1.00 97.44 75 VAL A C 1
ATOM 573 O O . VAL A 1 75 ? -16.194 -6.474 9.746 1.00 97.44 75 VAL A O 1
ATOM 576 N N . ASP A 1 76 ? -15.390 -4.989 8.261 1.00 97.69 76 ASP A N 1
ATOM 577 C CA . ASP A 1 76 ? -14.289 -5.805 7.759 1.00 97.69 76 ASP A CA 1
ATOM 578 C C . ASP A 1 76 ? -13.115 -4.884 7.410 1.00 97.69 76 ASP A C 1
ATOM 580 O O . ASP A 1 76 ? -13.296 -3.703 7.084 1.00 97.69 76 ASP A O 1
ATOM 584 N N . PHE A 1 77 ? -11.898 -5.404 7.500 1.00 97.25 77 PHE A N 1
ATOM 585 C CA . PHE A 1 77 ? -10.687 -4.644 7.236 1.00 97.25 77 PHE A CA 1
ATOM 586 C C . PHE A 1 77 ? -9.589 -5.506 6.625 1.00 97.25 77 PHE A C 1
ATOM 588 O O . PHE A 1 77 ? -9.419 -6.677 6.956 1.00 97.25 77 PHE A O 1
ATOM 595 N N . ARG A 1 78 ? -8.799 -4.901 5.737 1.00 96.88 78 ARG A N 1
ATOM 596 C CA . ARG A 1 78 ? -7.670 -5.550 5.067 1.00 96.88 78 ARG A CA 1
ATOM 597 C C . ARG A 1 78 ? -6.500 -4.601 4.927 1.00 96.88 78 ARG A C 1
ATOM 599 O O . ARG A 1 78 ? -6.654 -3.387 4.833 1.00 96.88 78 ARG A O 1
ATOM 606 N N . GLU A 1 79 ? -5.313 -5.180 4.869 1.00 96.75 79 GLU A N 1
ATOM 607 C CA . GLU A 1 79 ? -4.120 -4.461 4.451 1.00 96.75 79 GLU A CA 1
ATOM 608 C C . GLU A 1 79 ? -3.919 -4.672 2.962 1.00 96.75 79 GLU A C 1
ATOM 610 O O . GLU A 1 79 ? -3.749 -5.803 2.512 1.00 96.75 79 GLU A O 1
ATOM 615 N N . LEU A 1 80 ? -3.925 -3.581 2.208 1.00 96.69 80 LEU A N 1
ATOM 616 C CA . LEU A 1 80 ? -3.750 -3.607 0.766 1.00 96.69 80 LEU A CA 1
ATOM 617 C C . LEU A 1 80 ? -2.459 -2.882 0.398 1.00 96.69 80 LEU A C 1
ATOM 619 O O . LEU A 1 80 ? -2.095 -1.872 1.010 1.00 96.69 80 LEU A O 1
ATOM 623 N N . ARG A 1 81 ? -1.754 -3.394 -0.611 1.00 96.50 81 ARG A N 1
ATOM 624 C CA . ARG A 1 81 ? -0.564 -2.750 -1.164 1.00 96.50 81 ARG A CA 1
ATOM 625 C C . ARG A 1 81 ? -0.896 -2.159 -2.522 1.00 96.50 81 ARG A C 1
ATOM 627 O O . ARG A 1 81 ? -1.401 -2.853 -3.392 1.00 96.50 81 ARG A O 1
ATOM 634 N N . ALA A 1 82 ? -0.583 -0.882 -2.713 1.00 94.19 82 ALA A N 1
ATOM 635 C CA . ALA A 1 82 ? -0.992 -0.152 -3.910 1.00 94.19 82 ALA A CA 1
ATOM 636 C C . ALA A 1 82 ? -0.460 -0.777 -5.220 1.00 94.19 82 ALA A C 1
ATOM 638 O O . ALA A 1 82 ? -1.159 -0.750 -6.232 1.00 94.19 82 ALA A O 1
ATOM 639 N N . CYS A 1 83 ? 0.728 -1.396 -5.200 1.00 95.44 83 CYS A N 1
ATOM 640 C CA . CYS A 1 83 ? 1.273 -2.080 -6.375 1.00 95.44 83 CYS A CA 1
ATOM 641 C C . CYS A 1 83 ? 0.475 -3.287 -6.844 1.00 95.44 83 CYS A C 1
ATOM 643 O O . CYS A 1 83 ? 0.467 -3.535 -8.043 1.00 95.44 83 CYS A O 1
ATOM 645 N N . ASP A 1 84 ? -0.261 -3.967 -5.965 1.00 96.75 84 ASP A N 1
ATOM 646 C CA . ASP A 1 84 ? -1.127 -5.087 -6.360 1.00 96.75 84 ASP A CA 1
ATOM 647 C C . ASP A 1 84 ? -2.343 -4.606 -7.177 1.00 96.75 84 ASP A C 1
ATOM 649 O O . ASP A 1 84 ? -3.022 -5.393 -7.834 1.00 96.75 84 ASP A O 1
ATOM 653 N N . TYR A 1 85 ? -2.583 -3.291 -7.184 1.00 96.19 85 TYR A N 1
ATOM 654 C CA . TYR A 1 85 ? -3.688 -2.621 -7.866 1.00 96.19 85 TYR A CA 1
ATOM 655 C C . TYR A 1 85 ? -3.216 -1.643 -8.954 1.00 96.19 85 TYR A C 1
ATOM 657 O O . TYR A 1 85 ? -3.977 -0.772 -9.367 1.00 96.19 85 TYR A O 1
ATOM 665 N N . GLY A 1 86 ? -1.971 -1.776 -9.424 1.00 93.88 86 GLY A N 1
ATOM 666 C CA . GLY A 1 86 ? -1.457 -1.016 -10.569 1.00 93.88 86 GLY A CA 1
ATOM 667 C C . GLY A 1 86 ? -0.854 0.348 -10.238 1.00 93.88 86 GLY A C 1
ATOM 668 O O . GLY A 1 86 ? -0.597 1.131 -11.142 1.00 93.88 86 GLY A O 1
ATOM 669 N N . ALA A 1 87 ? -0.596 0.667 -8.969 1.00 93.94 87 ALA A N 1
ATOM 670 C CA . ALA A 1 87 ? 0.201 1.846 -8.632 1.00 93.94 87 ALA A CA 1
ATOM 671 C C . ALA A 1 87 ? 1.696 1.477 -8.554 1.00 93.94 87 ALA A C 1
ATOM 673 O O . ALA A 1 87 ? 2.037 0.520 -7.863 1.00 93.94 87 ALA A O 1
ATOM 674 N N . PRO A 1 88 ? 2.635 2.237 -9.141 1.00 93.62 88 PRO A N 1
ATOM 675 C CA . PRO A 1 88 ? 4.066 1.918 -9.073 1.00 93.62 88 PRO A CA 1
ATOM 676 C C . PRO A 1 88 ? 4.694 2.318 -7.725 1.00 93.62 88 PRO A C 1
ATOM 678 O O . PRO A 1 88 ? 5.651 3.090 -7.636 1.00 93.62 88 PRO A O 1
ATOM 681 N N . THR A 1 89 ? 4.131 1.810 -6.627 1.00 92.31 89 THR A N 1
ATOM 682 C CA . THR A 1 89 ? 4.608 2.027 -5.261 1.00 92.31 89 THR A CA 1
ATOM 683 C C . THR A 1 89 ? 4.264 0.849 -4.352 1.00 92.31 89 THR A C 1
ATOM 685 O O . THR A 1 89 ? 3.149 0.333 -4.353 1.00 92.31 89 THR A O 1
ATOM 688 N N . ILE A 1 90 ? 5.209 0.457 -3.495 1.00 92.44 90 ILE A N 1
ATOM 689 C CA . ILE A 1 90 ? 5.043 -0.643 -2.526 1.00 92.44 90 ILE A CA 1
ATOM 690 C C . ILE A 1 90 ? 4.247 -0.242 -1.272 1.00 92.44 90 ILE A C 1
ATOM 692 O O . ILE A 1 90 ? 4.234 -0.968 -0.278 1.00 92.44 90 ILE A O 1
ATOM 696 N N . ARG A 1 91 ? 3.626 0.942 -1.278 1.00 92.88 91 ARG A N 1
ATOM 697 C CA . ARG A 1 91 ? 2.916 1.513 -0.132 1.00 92.88 91 ARG A CA 1
ATOM 698 C C . ARG A 1 91 ? 1.786 0.582 0.317 1.00 92.88 91 ARG A C 1
ATOM 700 O O . ARG A 1 91 ? 0.802 0.397 -0.395 1.00 92.88 91 ARG A O 1
ATOM 707 N N . LYS A 1 92 ? 1.938 0.027 1.518 1.00 95.50 92 LYS A N 1
ATOM 708 C CA . LYS A 1 92 ? 0.943 -0.795 2.212 1.00 95.50 92 LYS A CA 1
ATOM 709 C C . LYS A 1 92 ? 0.075 0.084 3.110 1.00 95.50 92 LYS A C 1
ATOM 711 O O . LYS A 1 92 ? 0.607 0.962 3.790 1.00 95.50 92 LYS A O 1
ATOM 716 N N . ARG A 1 93 ? -1.240 -0.115 3.102 1.00 96.56 93 ARG A N 1
ATOM 717 C CA . ARG A 1 93 ? -2.198 0.640 3.920 1.00 96.56 93 ARG A CA 1
ATOM 718 C C . ARG A 1 93 ? -3.263 -0.275 4.497 1.00 96.56 93 ARG A C 1
ATOM 720 O O . ARG A 1 93 ? -3.664 -1.244 3.860 1.00 96.56 93 ARG A O 1
ATOM 727 N N . PHE A 1 94 ? -3.691 0.047 5.708 1.00 97.69 94 PHE A N 1
ATOM 728 C CA . PHE A 1 94 ? -4.831 -0.563 6.367 1.00 97.69 94 PHE A CA 1
ATOM 729 C C . PHE A 1 94 ? -6.107 0.114 5.875 1.00 97.69 94 PHE A C 1
ATOM 731 O O . PHE A 1 94 ? -6.212 1.336 5.935 1.00 97.69 94 PHE A O 1
ATOM 738 N N . PHE A 1 95 ? -7.076 -0.667 5.420 1.00 97.69 95 PHE A N 1
ATOM 739 C CA . PHE A 1 95 ? -8.396 -0.189 5.039 1.00 97.69 95 PHE A CA 1
ATOM 740 C C . PHE A 1 95 ? -9.448 -0.866 5.904 1.00 97.69 95 PHE A C 1
ATOM 742 O O . PHE A 1 95 ? -9.434 -2.085 6.045 1.00 97.69 95 PHE A O 1
ATOM 749 N N . MET A 1 96 ? -10.394 -0.089 6.426 1.00 98.06 96 MET A N 1
ATOM 750 C CA . MET A 1 96 ? -11.570 -0.590 7.132 1.00 98.06 96 MET A CA 1
ATOM 751 C C . MET A 1 96 ? -12.840 -0.079 6.457 1.00 98.06 96 MET A C 1
ATOM 753 O O . MET A 1 96 ? -13.009 1.118 6.194 1.00 98.06 96 MET A O 1
ATOM 757 N N . VAL A 1 97 ? -13.756 -1.000 6.186 1.00 97.88 97 VAL A N 1
ATOM 758 C CA . VAL A 1 97 ? -15.084 -0.708 5.655 1.00 97.88 97 VAL A CA 1
ATOM 759 C C . VAL A 1 97 ? -16.104 -1.071 6.726 1.00 97.88 97 VAL A C 1
ATOM 761 O O . VAL A 1 97 ? -16.056 -2.153 7.300 1.00 97.88 97 VAL A O 1
ATOM 764 N N . MET A 1 98 ? -17.029 -0.150 6.995 1.00 96.94 98 MET A N 1
ATOM 765 C CA . MET A 1 98 ? -18.117 -0.340 7.952 1.00 96.94 98 MET A CA 1
ATOM 766 C C . MET A 1 98 ? -19.434 -0.057 7.231 1.00 96.94 98 MET A C 1
ATOM 768 O O . MET A 1 98 ? -19.587 1.016 6.641 1.00 96.94 98 MET A O 1
ATOM 772 N N . ARG A 1 99 ? -20.374 -1.007 7.240 1.00 97.00 99 ARG A N 1
ATOM 773 C CA . ARG A 1 99 ? -21.671 -0.902 6.548 1.00 97.00 99 ARG A CA 1
ATOM 774 C C . ARG A 1 99 ? -22.832 -1.199 7.483 1.00 97.00 99 ARG A C 1
ATOM 776 O O . ARG A 1 99 ? -22.749 -2.104 8.300 1.00 97.00 99 ARG A O 1
ATOM 783 N N . ARG A 1 100 ? -23.937 -0.474 7.321 1.00 95.88 100 ARG A N 1
ATOM 784 C CA . ARG A 1 100 ? -25.211 -0.729 8.022 1.00 95.88 100 ARG A CA 1
ATOM 785 C C . ARG A 1 100 ? -26.398 -0.831 7.057 1.00 95.88 100 ARG A C 1
ATOM 787 O O . ARG A 1 100 ? -27.549 -0.842 7.464 1.00 95.88 100 ARG A O 1
ATOM 794 N N . ASP A 1 101 ? -26.117 -0.905 5.760 1.00 96.19 101 ASP A N 1
ATOM 795 C CA . ASP A 1 101 ? -27.109 -0.919 4.681 1.00 96.19 101 ASP A CA 1
ATOM 796 C C . ASP A 1 101 ? -27.466 -2.337 4.197 1.00 96.19 101 ASP A C 1
ATOM 798 O O . ASP A 1 101 ? -28.080 -2.493 3.144 1.00 96.19 101 ASP A O 1
ATOM 802 N N . GLY A 1 102 ? -27.053 -3.377 4.933 1.00 94.56 102 GLY A N 1
ATOM 803 C CA . GLY A 1 102 ? -27.343 -4.786 4.633 1.00 94.56 102 GLY A CA 1
ATOM 804 C C . GLY A 1 102 ? -26.600 -5.366 3.424 1.00 94.56 102 GLY A C 1
ATOM 805 O O . GLY A 1 102 ? -26.753 -6.546 3.119 1.00 94.56 102 GLY A O 1
ATOM 806 N N . LYS A 1 103 ? -25.783 -4.571 2.728 1.00 95.81 103 LYS A N 1
ATOM 807 C CA . LYS A 1 103 ? -24.986 -5.030 1.586 1.00 95.81 103 LYS A CA 1
ATOM 808 C C . LYS A 1 103 ? -23.645 -5.611 2.058 1.00 95.81 103 LYS A C 1
ATOM 810 O O . LYS A 1 103 ? -23.083 -5.121 3.040 1.00 95.81 103 LYS A O 1
ATOM 815 N N . PRO A 1 104 ? -23.084 -6.605 1.345 1.00 96.00 104 PRO A N 1
ATOM 816 C CA . PRO A 1 104 ? -21.802 -7.192 1.712 1.00 96.00 104 PRO A CA 1
ATOM 817 C C . PRO A 1 104 ? -20.647 -6.197 1.540 1.00 96.00 104 PRO A C 1
ATOM 819 O O . PRO A 1 104 ? -20.699 -5.259 0.731 1.00 96.00 104 PRO A O 1
ATOM 822 N N . ILE A 1 105 ? -19.577 -6.423 2.300 1.00 97.12 105 ILE A N 1
ATOM 823 C CA . ILE A 1 105 ? -18.282 -5.787 2.064 1.00 97.12 105 ILE A CA 1
ATOM 824 C C . ILE A 1 105 ? -17.547 -6.631 1.022 1.00 97.12 105 ILE A C 1
ATOM 826 O O . ILE A 1 105 ? -17.380 -7.834 1.200 1.00 97.12 105 ILE A O 1
ATOM 830 N N . VAL A 1 106 ? -17.142 -5.999 -0.078 1.00 96.31 106 VAL A N 1
ATOM 831 C CA . VAL A 1 106 ? -16.407 -6.640 -1.173 1.00 96.31 106 VAL A CA 1
ATOM 832 C C . VAL A 1 106 ? -15.097 -5.893 -1.353 1.00 96.31 106 VAL A C 1
ATOM 834 O O . VAL A 1 106 ? -15.091 -4.668 -1.471 1.00 96.31 106 VAL A O 1
ATOM 837 N N . TRP A 1 107 ? -13.999 -6.638 -1.365 1.00 96.75 107 TRP A N 1
ATOM 838 C CA . TRP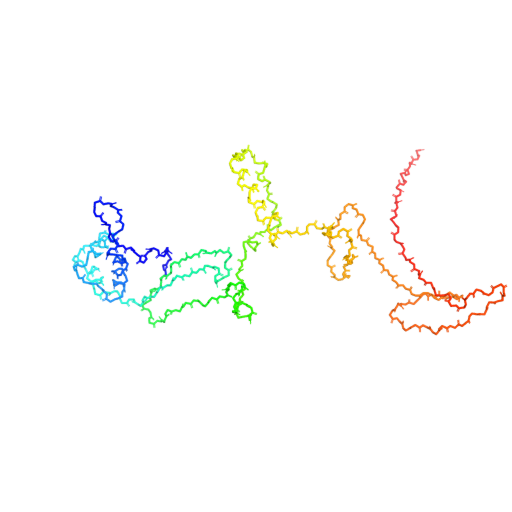 A 1 107 ? -12.664 -6.102 -1.593 1.00 96.75 107 TRP A CA 1
ATOM 839 C C . TRP A 1 107 ? -12.268 -6.278 -3.056 1.00 96.75 107 TRP A C 1
ATOM 841 O O . TRP A 1 107 ? -12.662 -7.273 -3.666 1.00 96.75 107 TRP A O 1
ATOM 851 N N . PRO A 1 108 ? -11.501 -5.339 -3.628 1.00 95.06 108 PRO A N 1
ATOM 852 C CA . PRO A 1 108 ? -11.013 -5.491 -4.986 1.00 95.06 108 PRO A CA 1
ATOM 853 C C . PRO A 1 108 ? -10.009 -6.646 -5.063 1.00 95.06 108 PRO A C 1
ATOM 855 O O . PRO A 1 108 ? -9.128 -6.782 -4.205 1.00 95.06 108 PRO A O 1
ATOM 858 N N . GLU A 1 109 ? -10.120 -7.441 -6.122 1.00 95.88 109 GLU A N 1
ATOM 859 C CA . GLU A 1 109 ? -9.115 -8.438 -6.482 1.00 95.88 109 GLU A CA 1
ATOM 860 C C . GLU A 1 109 ? -7.844 -7.747 -6.983 1.00 95.88 109 GLU A C 1
ATOM 862 O O . GLU A 1 109 ? -7.905 -6.702 -7.642 1.00 95.88 109 GLU A O 1
ATOM 867 N N . ALA A 1 110 ? -6.687 -8.323 -6.657 1.00 96.81 110 ALA A N 1
ATOM 868 C CA . ALA A 1 110 ? -5.415 -7.830 -7.164 1.00 96.81 110 ALA A CA 1
ATOM 869 C C . ALA A 1 110 ? -5.399 -7.929 -8.695 1.00 96.81 110 ALA A C 1
ATOM 871 O O . ALA A 1 110 ? -5.792 -8.942 -9.270 1.00 96.81 110 ALA A O 1
ATOM 872 N N . THR A 1 111 ? -4.936 -6.873 -9.352 1.00 97.12 111 THR A N 1
ATOM 873 C CA . THR A 1 111 ? -4.799 -6.814 -10.815 1.00 97.12 111 THR A CA 1
ATOM 874 C C . THR A 1 111 ? -3.354 -7.023 -11.255 1.00 97.12 111 THR A C 1
ATOM 876 O O . THR A 1 111 ? -3.103 -7.409 -12.397 1.00 97.12 111 THR A O 1
ATOM 879 N N . HIS A 1 112 ? -2.406 -6.799 -10.342 1.00 97.31 112 HIS A N 1
ATOM 880 C CA . HIS A 1 112 ? -0.977 -6.893 -10.589 1.00 97.31 112 HIS A CA 1
ATOM 881 C C . HIS A 1 112 ? -0.293 -7.789 -9.547 1.00 97.31 112 HIS A C 1
ATOM 883 O O . HIS A 1 112 ? -0.786 -7.961 -8.433 1.00 97.31 112 HIS A O 1
ATOM 889 N N . GLY A 1 113 ? 0.859 -8.355 -9.899 1.00 96.06 113 GLY A N 1
ATOM 890 C CA . GLY A 1 113 ? 1.635 -9.231 -9.024 1.00 96.06 113 GLY A CA 1
ATOM 891 C C . GLY A 1 113 ? 3.134 -9.188 -9.305 1.00 96.06 113 GLY A C 1
ATOM 892 O O . GLY A 1 113 ? 3.598 -8.518 -10.229 1.00 96.06 113 GLY A O 1
ATOM 893 N N . ASP A 1 114 ? 3.904 -9.940 -8.515 1.00 94.69 114 ASP A N 1
ATOM 894 C CA . ASP A 1 114 ? 5.346 -10.089 -8.733 1.00 94.69 114 ASP A CA 1
ATOM 895 C C . ASP A 1 114 ? 5.603 -10.620 -10.157 1.00 94.69 114 ASP A C 1
ATOM 897 O O . ASP A 1 114 ? 5.062 -11.681 -10.496 1.00 94.69 114 ASP A O 1
ATOM 901 N N . PRO A 1 115 ? 6.437 -9.949 -10.979 1.00 91.50 115 PRO A N 1
ATOM 902 C CA . PRO A 1 115 ? 6.799 -10.410 -12.321 1.00 91.50 115 PRO A CA 1
ATOM 903 C C . PRO A 1 115 ? 7.325 -11.850 -12.391 1.00 91.50 115 PRO A C 1
ATOM 905 O O . PRO A 1 115 ? 7.256 -12.484 -13.440 1.00 91.50 115 PRO A O 1
ATOM 908 N N . LYS A 1 116 ? 7.860 -12.380 -11.285 1.00 92.44 116 LYS A N 1
ATOM 909 C CA . LYS A 1 116 ? 8.378 -13.752 -11.182 1.00 92.44 116 LYS A CA 1
ATOM 910 C C . LYS A 1 116 ? 7.343 -14.761 -10.684 1.00 92.44 116 LYS A C 1
ATOM 912 O O . LYS A 1 116 ? 7.635 -15.954 -10.631 1.00 92.44 116 LYS A O 1
ATOM 917 N N . SER A 1 117 ? 6.158 -14.313 -10.277 1.00 95.25 117 SER A N 1
ATOM 918 C CA . SER A 1 117 ? 5.106 -15.199 -9.777 1.00 95.25 117 SER A CA 1
ATOM 919 C C . SER A 1 117 ? 4.478 -16.022 -10.901 1.00 95.25 117 SER A C 1
ATOM 921 O O . SER A 1 117 ? 4.320 -15.553 -12.027 1.00 95.25 117 SER A O 1
ATOM 923 N N . ALA A 1 118 ? 4.028 -17.238 -10.583 1.00 95.38 118 ALA A N 1
ATOM 924 C CA . ALA A 1 118 ? 3.324 -18.086 -11.546 1.00 95.38 118 ALA A CA 1
ATOM 925 C C 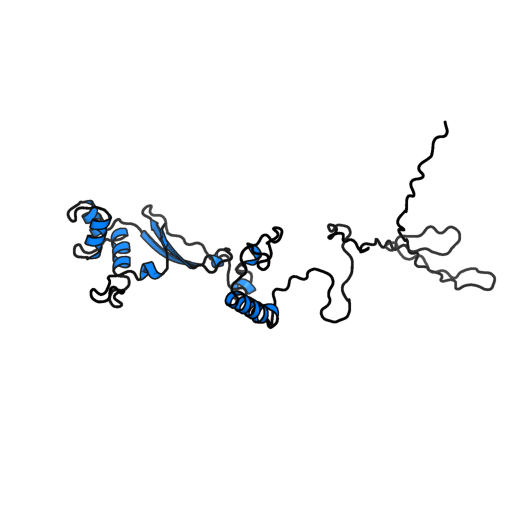. ALA A 1 118 ? 2.062 -17.410 -12.114 1.00 95.38 118 ALA A C 1
ATOM 927 O O . ALA A 1 118 ? 1.736 -17.605 -13.281 1.00 95.38 118 ALA A O 1
ATOM 928 N N . ALA A 1 119 ? 1.363 -16.592 -11.319 1.00 94.38 119 ALA A N 1
ATOM 929 C CA . ALA A 1 119 ? 0.170 -15.875 -11.767 1.00 94.38 119 ALA A CA 1
ATOM 930 C C . ALA A 1 119 ? 0.484 -14.858 -12.876 1.00 94.38 119 ALA A C 1
ATOM 932 O O . ALA A 1 119 ? -0.255 -14.790 -13.854 1.00 94.38 119 ALA A O 1
ATOM 933 N N . VAL A 1 120 ? 1.598 -14.128 -12.769 1.00 94.38 120 VAL A N 1
ATOM 934 C CA . VAL A 1 120 ? 2.034 -13.204 -13.826 1.00 94.38 120 VAL A CA 1
ATOM 935 C C . VAL A 1 120 ? 2.604 -13.963 -15.023 1.00 94.38 120 VAL A C 1
ATOM 937 O O . VAL A 1 120 ? 2.237 -13.682 -16.159 1.00 94.38 120 VAL A O 1
ATOM 940 N N . LEU A 1 121 ? 3.421 -14.995 -14.787 1.00 92.19 121 LEU A N 1
ATOM 941 C CA . LEU A 1 121 ? 4.003 -15.815 -15.859 1.00 92.19 121 LEU A CA 1
ATOM 942 C C . LEU A 1 121 ? 2.946 -16.553 -16.698 1.00 92.19 121 LEU A C 1
ATOM 944 O O . LEU A 1 121 ? 3.164 -16.806 -17.878 1.00 92.19 121 LEU A O 1
ATOM 948 N N . THR A 1 122 ? 1.799 -16.887 -16.102 1.00 93.44 122 THR A N 1
ATOM 949 C CA . THR A 1 122 ? 0.652 -17.507 -16.794 1.00 93.44 122 THR A CA 1
ATOM 950 C C . THR A 1 122 ? -0.344 -16.488 -17.356 1.00 93.44 122 THR A C 1
ATOM 952 O O . THR A 1 122 ? -1.363 -16.888 -17.913 1.00 93.44 122 THR A O 1
ATOM 955 N N . GLY A 1 123 ? -0.074 -15.184 -17.219 1.00 91.88 123 GLY A N 1
ATOM 956 C CA . GLY A 1 123 ? -0.916 -14.105 -17.742 1.00 91.88 123 GLY A CA 1
ATOM 957 C C . GLY A 1 123 ? -2.203 -13.839 -16.955 1.00 91.88 123 GLY A C 1
ATOM 958 O O . GLY A 1 123 ? -3.073 -13.129 -17.448 1.00 91.88 123 GLY A O 1
ATOM 959 N N . LYS A 1 124 ? -2.354 -14.391 -15.742 1.00 95.50 124 LYS A N 1
ATOM 960 C CA . LYS A 1 124 ? -3.528 -14.145 -14.882 1.00 95.50 124 LYS A CA 1
ATOM 961 C C . LYS A 1 124 ? -3.502 -12.769 -14.215 1.00 95.50 124 LYS A C 1
ATOM 963 O O . LYS A 1 124 ? -4.561 -12.208 -13.963 1.00 95.50 124 LYS A O 1
ATOM 968 N N . LEU A 1 125 ? -2.311 -12.256 -13.905 1.00 95.88 125 LEU A N 1
ATOM 969 C CA . LEU A 1 125 ? -2.086 -10.920 -13.345 1.00 95.88 125 LEU A CA 1
ATOM 970 C C . LEU A 1 125 ? -1.103 -10.152 -14.228 1.00 95.88 125 LEU A C 1
ATOM 972 O O . LEU A 1 125 ? -0.206 -10.752 -14.821 1.00 95.88 125 LEU A O 1
ATOM 976 N N . ALA A 1 126 ? -1.228 -8.829 -14.268 1.00 95.69 126 ALA A N 1
ATOM 977 C CA . ALA A 1 126 ? -0.198 -7.980 -14.856 1.00 95.69 126 ALA A CA 1
ATOM 978 C C . ALA A 1 126 ? 1.056 -7.939 -13.949 1.00 95.69 126 ALA A C 1
ATOM 980 O O . ALA A 1 126 ? 0.945 -8.087 -12.730 1.00 95.69 126 ALA A O 1
ATOM 981 N N . PRO A 1 127 ? 2.270 -7.749 -14.488 1.00 95.75 127 PRO A N 1
ATOM 982 C CA . PRO A 1 127 ? 3.449 -7.501 -13.657 1.00 95.75 127 PRO A CA 1
ATOM 983 C C . PRO A 1 127 ? 3.312 -6.165 -12.919 1.00 95.75 127 PRO A C 1
ATOM 985 O O . PRO A 1 127 ? 2.795 -5.211 -13.489 1.00 95.75 127 PRO A O 1
ATOM 988 N N . TRP A 1 128 ? 3.796 -6.063 -11.678 1.00 95.69 128 TRP A N 1
ATOM 989 C CA . TRP A 1 128 ? 3.829 -4.787 -10.954 1.00 95.69 128 TRP A CA 1
ATOM 990 C C . TRP A 1 128 ? 4.485 -3.673 -11.775 1.00 95.69 128 TRP A C 1
ATOM 992 O O . TRP A 1 128 ? 5.581 -3.849 -12.313 1.00 95.69 128 TRP A O 1
ATOM 1002 N N . LEU A 1 129 ? 3.835 -2.510 -11.780 1.00 92.88 129 LEU A N 1
ATOM 1003 C CA . LEU A 1 129 ? 4.336 -1.327 -12.465 1.00 92.88 129 LEU A CA 1
ATOM 1004 C C . LEU A 1 129 ? 5.589 -0.792 -11.774 1.00 92.88 129 LEU A C 1
ATOM 1006 O O . LEU A 1 129 ? 5.711 -0.800 -10.542 1.00 92.88 129 LEU A O 1
ATOM 1010 N N . THR A 1 130 ? 6.524 -0.288 -12.571 1.00 89.12 130 THR A N 1
ATOM 1011 C CA . THR A 1 130 ? 7.768 0.292 -12.050 1.00 89.12 130 THR A CA 1
ATOM 1012 C C . THR A 1 130 ? 7.683 1.810 -11.952 1.00 89.12 130 THR A C 1
ATOM 1014 O O . THR A 1 130 ? 6.917 2.457 -12.659 1.00 89.12 130 THR A O 1
ATOM 1017 N N . ALA A 1 131 ? 8.526 2.422 -11.113 1.00 85.81 131 ALA A N 1
ATOM 1018 C CA . ALA A 1 131 ? 8.589 3.883 -11.006 1.00 85.81 131 ALA A CA 1
ATOM 1019 C C . ALA A 1 131 ? 8.888 4.573 -12.351 1.00 85.81 131 ALA A C 1
ATOM 1021 O O . ALA A 1 131 ? 8.500 5.723 -12.537 1.00 85.81 131 ALA A O 1
ATOM 1022 N N . ALA A 1 132 ? 9.538 3.873 -13.290 1.00 84.38 132 ALA A N 1
ATOM 1023 C CA . ALA A 1 132 ? 9.817 4.386 -14.628 1.00 84.38 132 ALA A CA 1
ATOM 1024 C C . ALA A 1 132 ? 8.546 4.719 -15.425 1.00 84.38 132 ALA A C 1
ATOM 1026 O O . ALA A 1 132 ? 8.601 5.575 -16.303 1.00 84.38 132 ALA A O 1
ATOM 1027 N N . GLU A 1 133 ? 7.415 4.091 -15.100 1.00 83.69 133 GLU A N 1
ATOM 1028 C CA . GLU A 1 133 ? 6.128 4.319 -15.765 1.00 83.69 133 GLU A CA 1
ATOM 1029 C C . GLU A 1 133 ? 5.421 5.590 -15.284 1.00 83.69 133 GLU A C 1
ATOM 1031 O O . GLU A 1 133 ? 4.588 6.140 -15.996 1.00 83.69 133 GLU A O 1
ATOM 1036 N N . CYS A 1 134 ? 5.772 6.095 -14.097 1.00 84.75 134 CYS A N 1
ATOM 1037 C CA . CYS A 1 134 ? 5.267 7.374 -13.591 1.00 84.75 134 CYS A CA 1
ATOM 1038 C C . CYS A 1 134 ? 6.146 8.574 -13.955 1.00 84.75 134 CYS A C 1
ATOM 1040 O O . CYS A 1 134 ? 5.816 9.697 -13.575 1.00 84.75 134 CYS A O 1
ATOM 1042 N N . ILE A 1 135 ? 7.275 8.360 -14.632 1.00 81.69 135 ILE A N 1
ATOM 1043 C CA . ILE A 1 135 ? 8.175 9.441 -15.033 1.00 81.69 135 ILE A CA 1
ATOM 1044 C C . ILE A 1 135 ? 7.841 9.828 -16.469 1.00 81.69 135 ILE A C 1
ATOM 1046 O O . ILE A 1 135 ? 7.994 9.028 -17.389 1.00 81.69 135 ILE A O 1
ATOM 1050 N N . ASP A 1 136 ? 7.427 11.077 -16.667 1.00 83.25 136 ASP A N 1
ATOM 1051 C CA . ASP A 1 136 ? 7.373 11.662 -18.002 1.00 83.25 136 ASP A CA 1
ATOM 1052 C C . ASP A 1 136 ? 8.793 12.028 -18.452 1.00 83.25 136 ASP A C 1
ATOM 1054 O O . ASP A 1 136 ? 9.344 13.073 -18.101 1.00 83.25 136 ASP A O 1
ATOM 1058 N N . TRP A 1 137 ? 9.399 11.128 -19.225 1.00 81.06 137 TRP A N 1
ATOM 1059 C CA . TRP A 1 137 ? 10.759 11.275 -19.744 1.00 81.06 137 TRP A CA 1
ATOM 1060 C C . TRP A 1 137 ? 10.901 12.379 -20.800 1.00 81.06 137 TRP A C 1
ATOM 1062 O O . TRP A 1 137 ? 12.028 12.713 -21.167 1.00 81.06 137 TRP A O 1
ATOM 1072 N N . SER A 1 138 ? 9.795 12.954 -21.288 1.00 84.88 138 SER A N 1
ATOM 1073 C CA . SER A 1 138 ? 9.834 14.111 -22.189 1.00 84.88 138 SER A CA 1
ATOM 1074 C C . SER A 1 138 ? 10.159 15.414 -21.453 1.00 84.88 138 SER A C 1
ATOM 1076 O O . SER A 1 138 ? 10.624 16.372 -22.073 1.00 84.88 138 SER A O 1
ATOM 1078 N N . ILE A 1 139 ? 9.969 15.446 -20.129 1.00 84.38 139 ILE A N 1
ATOM 1079 C CA . ILE A 1 139 ? 10.246 16.615 -19.300 1.00 84.38 139 ILE A CA 1
ATOM 1080 C C . ILE A 1 139 ? 11.733 16.609 -18.917 1.00 84.38 139 ILE A C 1
ATOM 1082 O O . ILE A 1 139 ? 12.173 15.744 -18.154 1.00 84.38 139 ILE A O 1
ATOM 1086 N N . PRO A 1 140 ? 12.540 17.576 -19.397 1.00 84.81 140 PRO A N 1
ATOM 1087 C CA . PRO A 1 140 ? 13.949 17.634 -19.045 1.00 84.81 140 PRO A CA 1
ATOM 1088 C C . PRO A 1 140 ? 14.109 17.958 -17.557 1.00 84.81 140 PRO A C 1
ATOM 1090 O O . PRO A 1 140 ? 13.596 18.960 -17.056 1.00 84.81 140 PRO A O 1
ATOM 1093 N N . ALA A 1 141 ? 14.869 17.129 -16.846 1.00 80.88 141 ALA A N 1
ATOM 1094 C CA . ALA A 1 141 ? 15.245 17.391 -15.464 1.00 80.88 141 ALA A CA 1
ATOM 1095 C C . ALA A 1 141 ? 16.602 18.117 -15.419 1.00 80.88 141 ALA A C 1
ATOM 1097 O O . ALA A 1 141 ? 17.558 17.660 -16.052 1.00 80.88 141 ALA A O 1
ATOM 1098 N N . PRO A 1 142 ? 16.735 19.225 -14.666 1.00 83.81 142 PRO A N 1
ATOM 1099 C CA . PRO A 1 142 ? 18.026 19.869 -14.478 1.00 83.81 142 PRO A CA 1
ATOM 1100 C C . PRO A 1 142 ? 18.984 18.918 -13.756 1.00 83.81 142 PRO A C 1
ATOM 1102 O O . PRO A 1 142 ? 18.597 18.193 -12.835 1.00 83.81 142 PRO A O 1
ATOM 1105 N N . SER A 1 143 ? 20.252 18.946 -14.160 1.00 87.06 143 SER A N 1
ATOM 1106 C CA . SER A 1 143 ? 21.292 18.141 -13.528 1.00 87.06 143 SER A CA 1
ATOM 1107 C C . SER A 1 143 ? 21.359 18.430 -12.029 1.00 87.06 143 SER A C 1
ATOM 1109 O O . SER A 1 143 ? 21.437 19.581 -11.590 1.00 87.06 143 SER A O 1
ATOM 1111 N N . ILE A 1 144 ? 21.410 17.372 -11.219 1.00 87.12 144 ILE A N 1
ATOM 1112 C CA . ILE A 1 144 ? 21.622 17.494 -9.770 1.00 87.12 144 ILE A CA 1
ATOM 1113 C C . ILE A 1 144 ? 22.991 18.100 -9.423 1.00 87.12 144 ILE A C 1
ATOM 1115 O O . ILE A 1 144 ? 23.202 18.501 -8.277 1.00 87.12 144 ILE A O 1
ATOM 1119 N N . PHE A 1 145 ? 23.909 18.157 -10.391 1.00 87.75 145 PHE A N 1
ATOM 1120 C CA . PHE A 1 145 ? 25.231 18.758 -10.249 1.00 87.75 145 PHE A CA 1
ATOM 1121 C C . PHE A 1 145 ? 25.226 20.271 -10.517 1.00 87.75 145 PHE A C 1
ATOM 1123 O O . PHE A 1 145 ? 26.071 20.968 -9.967 1.00 87.75 145 PHE A O 1
ATOM 1130 N N . ASP A 1 146 ? 24.217 20.791 -11.224 1.00 87.88 146 ASP A N 1
ATOM 1131 C CA . ASP A 1 146 ? 24.100 22.215 -11.587 1.00 87.88 146 ASP A CA 1
ATOM 1132 C C . ASP A 1 146 ? 23.222 23.009 -10.596 1.00 87.88 146 ASP A C 1
ATOM 1134 O O . ASP A 1 146 ? 22.682 24.077 -10.889 1.00 87.88 146 ASP A O 1
ATOM 1138 N N . ARG A 1 147 ? 23.034 22.480 -9.382 1.00 90.88 147 ARG A N 1
ATOM 1139 C CA . ARG A 1 147 ? 22.233 23.125 -8.331 1.00 90.88 147 ARG A CA 1
ATOM 1140 C C . ARG A 1 147 ? 22.912 24.403 -7.832 1.00 90.88 147 ARG A C 1
ATOM 1142 O O . ARG A 1 147 ? 24.100 24.395 -7.530 1.00 90.88 147 ARG A O 1
ATOM 1149 N N . LYS A 1 148 ? 22.118 25.451 -7.555 1.00 92.62 148 LYS A N 1
ATOM 1150 C CA . LYS A 1 148 ? 22.591 26.710 -6.927 1.00 92.62 148 LYS A CA 1
ATOM 1151 C C . LYS A 1 148 ? 23.404 26.486 -5.646 1.00 92.62 148 LYS A C 1
ATOM 1153 O O . LYS A 1 148 ? 24.379 27.184 -5.401 1.00 92.62 148 LYS A O 1
ATOM 1158 N N . LYS A 1 149 ? 22.979 25.525 -4.818 1.00 93.81 149 LYS A N 1
ATOM 1159 C CA . LYS A 1 149 ? 23.735 25.055 -3.653 1.00 93.81 149 LYS A CA 1
ATOM 1160 C C . LYS A 1 149 ? 24.277 23.652 -3.951 1.00 93.81 149 LYS A C 1
ATOM 1162 O O . LYS A 1 149 ? 23.450 22.749 -4.145 1.00 93.81 149 LYS A O 1
ATOM 1167 N N . PRO A 1 150 ? 25.609 23.459 -3.947 1.00 93.06 150 PRO A N 1
ATOM 1168 C CA . PRO A 1 150 ? 26.218 22.157 -4.187 1.00 93.06 150 PRO A CA 1
ATOM 1169 C C . PRO A 1 150 ? 25.755 21.091 -3.191 1.00 93.06 150 PRO A C 1
ATOM 1171 O O . PRO A 1 150 ? 25.417 21.382 -2.039 1.00 93.06 150 PRO A O 1
ATOM 1174 N N . LEU A 1 151 ? 25.762 19.835 -3.637 1.00 94.06 151 LEU A N 1
ATOM 1175 C CA . LEU A 1 151 ? 25.504 18.689 -2.770 1.00 94.06 151 LEU A CA 1
ATOM 1176 C C . LEU A 1 151 ? 26.659 18.494 -1.780 1.00 94.06 151 LEU A C 1
ATOM 1178 O O . LEU A 1 151 ? 27.827 18.680 -2.114 1.00 94.06 151 LEU A O 1
ATOM 1182 N N . ALA A 1 152 ? 26.333 18.059 -0.563 1.00 95.50 152 ALA A N 1
ATOM 1183 C CA . ALA A 1 152 ? 27.345 17.698 0.422 1.00 95.50 152 ALA A CA 1
ATOM 1184 C C . ALA A 1 152 ? 28.213 16.527 -0.076 1.00 95.50 152 ALA A C 1
ATOM 1186 O O . ALA A 1 152 ? 27.719 15.608 -0.735 1.00 95.50 152 ALA A O 1
ATOM 1187 N N . VAL A 1 153 ? 29.492 16.504 0.318 1.00 95.56 153 VAL A N 1
ATOM 1188 C CA . VAL A 1 153 ? 30.462 15.465 -0.086 1.00 95.56 153 VAL A CA 1
ATOM 1189 C C . VAL A 1 153 ? 29.954 14.050 0.222 1.00 95.56 153 VAL A C 1
ATOM 1191 O O . VAL A 1 153 ? 30.091 13.142 -0.597 1.00 95.56 153 VAL A O 1
ATOM 1194 N N . ASN A 1 154 ? 29.306 13.849 1.372 1.00 96.62 154 ASN A N 1
ATOM 1195 C CA . ASN A 1 154 ? 28.736 12.549 1.738 1.00 96.62 154 ASN A CA 1
ATOM 1196 C C . ASN A 1 154 ? 27.588 12.124 0.811 1.00 96.62 154 ASN A C 1
ATOM 1198 O O . ASN A 1 154 ? 27.447 10.936 0.521 1.00 96.62 154 ASN A O 1
ATOM 1202 N N . THR A 1 155 ? 26.803 13.074 0.300 1.00 94.62 155 THR A N 1
ATOM 1203 C CA . THR A 1 155 ? 25.759 12.803 -0.695 1.00 94.62 155 THR A CA 1
ATOM 1204 C C . THR A 1 155 ? 26.376 12.375 -2.021 1.00 94.62 155 THR A C 1
ATOM 1206 O O . THR A 1 155 ? 25.961 11.360 -2.572 1.00 94.62 155 THR A O 1
ATOM 1209 N N . LEU A 1 156 ? 27.421 13.063 -2.493 1.00 94.50 156 LEU A N 1
ATOM 1210 C CA . LEU A 1 156 ? 28.144 12.678 -3.713 1.00 94.50 156 LEU A CA 1
ATOM 1211 C C . LEU A 1 156 ? 28.748 11.271 -3.596 1.00 94.50 156 LEU A C 1
ATOM 1213 O O . LEU A 1 156 ? 28.574 10.449 -4.491 1.00 94.50 156 LEU A O 1
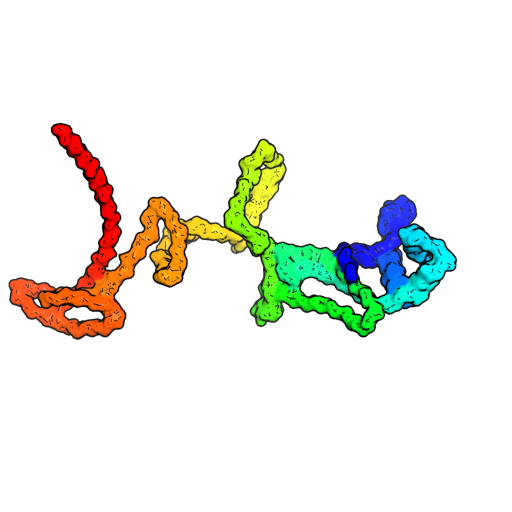ATOM 1217 N N . LYS A 1 157 ? 29.368 10.944 -2.453 1.00 95.19 157 LYS A N 1
ATOM 1218 C CA . LYS A 1 157 ? 29.882 9.591 -2.173 1.00 95.19 157 LYS A CA 1
ATOM 1219 C C . LYS A 1 157 ? 28.779 8.526 -2.183 1.00 95.19 157 LYS A C 1
ATOM 1221 O O . L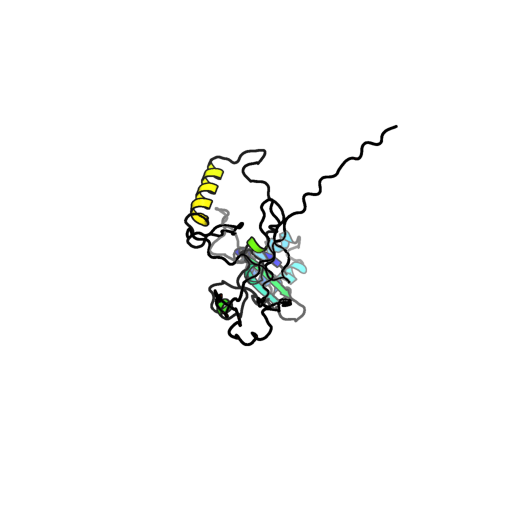YS A 1 157 ? 29.035 7.395 -2.593 1.00 95.19 157 LYS A O 1
ATOM 1226 N N . ARG A 1 158 ? 27.568 8.856 -1.716 1.00 94.00 158 ARG A N 1
ATOM 1227 C CA . ARG A 1 158 ? 26.403 7.954 -1.770 1.00 94.00 158 ARG A CA 1
ATOM 1228 C C . ARG A 1 158 ? 25.903 7.765 -3.201 1.00 94.00 158 ARG A C 1
ATOM 1230 O O . ARG A 1 158 ? 25.630 6.632 -3.575 1.00 94.00 158 ARG A O 1
ATOM 1237 N N . ILE A 1 159 ? 25.836 8.838 -3.992 1.00 92.44 159 ILE A N 1
ATOM 1238 C CA . ILE A 1 159 ? 25.457 8.783 -5.412 1.00 92.44 159 ILE A CA 1
ATOM 1239 C C . ILE A 1 159 ? 26.447 7.912 -6.189 1.00 92.44 159 ILE A C 1
ATOM 1241 O O . ILE A 1 159 ? 26.022 6.976 -6.855 1.00 92.44 159 ILE A O 1
ATOM 1245 N N . ALA A 1 160 ? 27.754 8.149 -6.038 1.00 92.50 160 ALA A N 1
ATOM 1246 C CA . ALA A 1 160 ? 28.790 7.367 -6.711 1.00 92.50 160 ALA A CA 1
ATOM 1247 C C . ALA A 1 160 ? 28.694 5.869 -6.375 1.00 92.50 160 ALA A C 1
ATOM 1249 O O . ALA A 1 160 ? 28.700 5.034 -7.274 1.00 92.50 160 ALA A O 1
ATOM 1250 N N . ARG A 1 161 ? 28.509 5.521 -5.090 1.00 93.88 161 ARG A N 1
ATOM 1251 C CA . ARG A 1 161 ? 28.273 4.126 -4.673 1.00 93.88 161 ARG A CA 1
ATOM 1252 C C . ARG A 1 161 ? 26.991 3.539 -5.267 1.00 93.88 161 ARG A C 1
ATOM 1254 O O . ARG A 1 161 ? 26.978 2.366 -5.623 1.00 93.88 161 ARG A O 1
ATOM 1261 N N . GLY A 1 162 ? 25.926 4.334 -5.361 1.00 88.62 162 GLY A N 1
ATOM 1262 C CA . GLY A 1 162 ? 24.676 3.929 -6.001 1.00 88.62 162 GLY A CA 1
ATOM 1263 C C . GLY A 1 162 ? 24.866 3.620 -7.486 1.00 88.62 162 GLY A C 1
ATOM 1264 O O . GLY A 1 162 ? 24.450 2.559 -7.934 1.00 88.62 162 GLY A O 1
ATOM 1265 N N . ILE A 1 163 ? 25.555 4.496 -8.222 1.00 88.00 163 ILE A N 1
ATOM 1266 C CA . ILE A 1 163 ? 25.879 4.296 -9.643 1.00 88.00 163 ILE A CA 1
ATOM 1267 C C . ILE A 1 163 ? 26.730 3.037 -9.824 1.00 88.00 163 ILE A C 1
ATOM 1269 O O . ILE A 1 163 ? 26.388 2.185 -10.640 1.00 88.00 163 ILE A O 1
ATOM 1273 N N . GLN A 1 164 ? 27.791 2.881 -9.028 1.00 89.38 164 GLN A N 1
ATOM 1274 C CA . GLN A 1 164 ? 28.652 1.702 -9.087 1.00 89.38 164 GLN A CA 1
ATOM 1275 C C . GLN A 1 164 ? 27.834 0.416 -8.905 1.00 89.38 164 GLN A C 1
ATOM 1277 O O . GLN A 1 164 ? 27.850 -0.451 -9.768 1.00 89.38 164 GLN A O 1
ATOM 1282 N N . ARG A 1 165 ? 27.028 0.333 -7.839 1.00 87.88 165 ARG A N 1
ATOM 1283 C CA . ARG A 1 165 ? 26.263 -0.876 -7.504 1.00 87.88 165 ARG A CA 1
ATOM 1284 C C . ARG A 1 165 ? 25.112 -1.176 -8.468 1.00 87.88 165 ARG A C 1
ATOM 1286 O O . ARG A 1 165 ? 24.883 -2.336 -8.789 1.00 87.88 165 ARG A O 1
ATOM 1293 N N . PHE A 1 166 ? 24.328 -0.166 -8.841 1.00 82.56 166 PHE A N 1
ATOM 1294 C CA . PHE A 1 166 ? 23.054 -0.368 -9.544 1.00 82.56 166 PHE A CA 1
ATOM 1295 C C . PHE A 1 166 ? 23.141 -0.141 -11.057 1.00 82.56 166 PHE A C 1
ATOM 1297 O O . PHE A 1 166 ? 22.205 -0.498 -11.769 1.00 82.56 166 PHE A O 1
ATOM 1304 N N . VAL A 1 167 ? 24.252 0.414 -11.554 1.00 80.81 167 VAL A N 1
ATOM 1305 C CA . VAL A 1 167 ? 24.467 0.667 -12.987 1.00 80.81 167 VAL A CA 1
ATOM 1306 C C . VAL A 1 167 ? 25.705 -0.061 -13.504 1.00 80.81 167 VAL A C 1
ATOM 1308 O O . VAL A 1 167 ? 25.583 -0.820 -14.454 1.00 80.81 167 VAL A O 1
ATOM 1311 N N . ILE A 1 168 ? 26.880 0.140 -12.899 1.00 82.19 168 ILE A N 1
ATOM 1312 C CA . ILE A 1 168 ? 28.143 -0.401 -13.440 1.00 82.19 168 ILE A CA 1
ATOM 1313 C C . ILE A 1 168 ? 28.284 -1.900 -13.139 1.00 82.19 168 ILE A C 1
ATOM 1315 O O . ILE A 1 168 ? 28.522 -2.686 -14.049 1.00 82.19 168 ILE A O 1
ATOM 1319 N N . ASP A 1 169 ? 28.078 -2.296 -11.883 1.00 85.75 169 ASP A N 1
ATOM 1320 C CA . ASP A 1 169 ? 28.243 -3.679 -11.411 1.00 85.75 169 ASP A CA 1
ATOM 1321 C C . ASP A 1 169 ? 26.935 -4.486 -11.450 1.00 85.75 169 ASP A C 1
ATOM 1323 O O . ASP A 1 169 ? 26.888 -5.640 -11.019 1.00 85.75 169 ASP A O 1
ATOM 1327 N N . SER A 1 170 ? 25.839 -3.885 -11.922 1.00 80.25 170 SER A N 1
ATOM 1328 C CA . SER A 1 170 ? 24.552 -4.575 -11.985 1.00 80.25 170 SER A CA 1
ATOM 1329 C C . SER A 1 170 ? 24.562 -5.618 -13.100 1.00 80.25 170 SER A C 1
ATOM 1331 O O . SER A 1 170 ? 24.841 -5.304 -14.253 1.00 80.25 170 SER A O 1
ATOM 1333 N N . ALA A 1 171 ? 24.154 -6.849 -12.782 1.00 78.56 171 ALA A N 1
ATOM 1334 C CA . ALA A 1 171 ? 23.947 -7.909 -13.774 1.00 78.56 171 ALA A CA 1
ATOM 1335 C C . ALA A 1 171 ? 22.813 -7.594 -14.773 1.00 78.56 171 ALA A C 1
ATOM 1337 O O . ALA A 1 171 ? 22.715 -8.217 -15.826 1.00 78.56 171 ALA A O 1
ATOM 1338 N N . SER A 1 172 ? 21.948 -6.631 -14.439 1.00 72.19 172 SER A N 1
ATOM 1339 C CA . SER A 1 172 ? 20.848 -6.153 -15.284 1.00 72.19 172 SER A CA 1
ATOM 1340 C C . SER A 1 172 ? 20.718 -4.635 -15.117 1.00 72.19 172 SER A C 1
ATOM 1342 O O . SER A 1 172 ? 19.895 -4.157 -14.333 1.00 72.19 172 SER A O 1
ATOM 1344 N N . PRO A 1 173 ? 21.600 -3.847 -15.750 1.00 69.75 173 PRO A N 1
ATOM 1345 C CA . PRO A 1 173 ? 21.618 -2.409 -15.551 1.00 69.75 173 PRO A CA 1
ATOM 1346 C C . PRO A 1 173 ? 20.477 -1.751 -16.337 1.00 69.75 173 PRO A C 1
ATOM 1348 O O . PRO A 1 173 ? 20.195 -2.116 -17.479 1.00 69.75 173 PRO A O 1
ATOM 1351 N N . PHE A 1 174 ? 19.822 -0.755 -15.737 1.00 60.47 174 PHE A N 1
ATOM 1352 C CA . PHE A 1 174 ? 18.787 0.038 -16.406 1.00 60.47 174 PHE A CA 1
ATOM 1353 C C . PHE A 1 174 ? 19.455 1.074 -17.326 1.00 60.47 174 PHE A C 1
ATOM 1355 O O . PHE A 1 174 ? 19.602 2.243 -16.972 1.00 60.47 174 PHE A O 1
ATOM 1362 N N . ILE A 1 175 ? 19.952 0.619 -18.480 1.00 60.09 175 ILE A N 1
ATOM 1363 C CA . ILE A 1 175 ? 20.610 1.460 -19.488 1.00 60.09 175 ILE A CA 1
ATOM 1364 C C . ILE A 1 175 ? 19.649 1.650 -20.658 1.00 60.09 175 ILE A C 1
ATOM 1366 O O . ILE A 1 175 ? 19.393 0.724 -21.426 1.00 60.09 175 ILE A O 1
ATOM 1370 N N . VAL A 1 176 ? 19.147 2.873 -20.818 1.00 49.28 176 VAL A N 1
ATOM 1371 C CA . VAL A 1 176 ? 18.428 3.274 -22.029 1.00 49.28 176 VAL A CA 1
ATOM 1372 C C . VAL A 1 176 ? 19.463 3.557 -23.114 1.00 49.28 176 VAL A C 1
ATOM 1374 O O . VAL A 1 176 ? 20.367 4.377 -22.946 1.00 49.28 176 VAL A O 1
ATOM 1377 N N . LYS A 1 177 ? 19.362 2.836 -24.229 1.00 41.84 177 LYS A N 1
ATOM 1378 C CA . LYS A 1 177 ? 20.284 2.951 -25.358 1.00 41.84 177 LYS A CA 1
ATOM 1379 C C . LYS A 1 177 ? 20.011 4.255 -26.118 1.00 41.84 177 LYS A C 1
ATOM 1381 O O . LYS A 1 177 ? 19.179 4.280 -27.017 1.00 41.84 177 LYS A O 1
ATOM 1386 N N . CYS A 1 178 ? 20.725 5.331 -25.792 1.00 38.16 178 CYS A N 1
ATOM 1387 C CA . CYS A 1 178 ? 20.683 6.590 -26.545 1.00 38.16 178 CYS A CA 1
ATOM 1388 C C . CYS A 1 178 ? 21.480 6.480 -27.857 1.00 38.16 178 CYS A C 1
ATOM 1390 O O . CYS A 1 178 ? 22.539 7.078 -27.980 1.00 38.16 178 CYS A O 1
ATOM 1392 N N . ASN A 1 179 ? 20.968 5.713 -28.824 1.00 39.56 179 ASN A N 1
ATOM 1393 C CA . ASN A 1 179 ? 21.489 5.560 -30.189 1.00 39.56 179 ASN A CA 1
ATOM 1394 C C . ASN A 1 179 ? 22.971 5.098 -30.352 1.00 39.56 179 ASN A C 1
ATOM 1396 O O . ASN A 1 179 ? 23.860 5.303 -29.536 1.00 39.56 179 ASN A O 1
ATOM 1400 N N . HIS A 1 180 ? 23.241 4.428 -31.477 1.00 49.72 180 HIS A N 1
ATOM 1401 C CA . HIS A 1 180 ? 24.575 4.238 -32.083 1.00 49.72 180 HIS A CA 1
ATOM 1402 C C . HIS A 1 180 ? 25.718 3.554 -31.303 1.00 49.72 180 HIS A C 1
ATOM 1404 O O . HIS A 1 180 ? 26.878 3.865 -31.568 1.00 49.72 180 HIS A O 1
ATOM 1410 N N . THR A 1 181 ? 25.482 2.558 -30.445 1.00 44.44 181 THR A N 1
ATOM 1411 C CA . THR A 1 181 ? 26.598 1.707 -29.969 1.00 44.44 181 THR A CA 1
ATOM 1412 C C . THR A 1 181 ? 26.253 0.222 -29.855 1.00 44.44 181 THR A C 1
ATOM 1414 O O . THR A 1 181 ? 25.198 -0.189 -29.369 1.00 44.44 181 THR A O 1
ATOM 1417 N N . THR A 1 182 ? 27.180 -0.589 -30.364 1.00 43.56 182 THR A N 1
ATOM 1418 C CA . THR A 1 182 ? 27.302 -2.037 -30.175 1.00 43.56 182 THR A CA 1
ATOM 1419 C C . THR A 1 182 ? 28.239 -2.269 -28.990 1.00 43.56 182 THR A C 1
ATOM 1421 O O . THR A 1 182 ? 29.298 -1.652 -28.916 1.00 43.56 182 THR A O 1
ATOM 1424 N N . THR A 1 183 ? 27.886 -3.161 -28.065 1.00 43.03 183 THR A N 1
ATOM 1425 C CA . THR A 1 183 ? 28.775 -3.587 -26.967 1.00 43.03 183 THR A CA 1
ATOM 1426 C C . THR A 1 183 ? 29.838 -4.594 -27.423 1.00 43.03 183 THR A C 1
ATOM 1428 O O . THR A 1 183 ? 30.648 -5.034 -26.614 1.00 43.03 183 THR A O 1
ATOM 1431 N N . ARG A 1 184 ? 29.854 -4.979 -28.710 1.00 45.88 184 ARG A N 1
ATOM 1432 C CA . ARG A 1 184 ? 30.702 -6.054 -29.258 1.00 45.88 184 ARG A CA 1
ATOM 1433 C C . ARG A 1 184 ? 31.612 -5.616 -30.409 1.00 45.88 184 ARG A C 1
ATOM 1435 O O . ARG A 1 184 ? 31.983 -6.437 -31.240 1.00 45.88 184 ARG A O 1
ATOM 1442 N N . GLY A 1 185 ? 31.957 -4.330 -30.500 1.00 49.03 185 GLY A N 1
ATOM 1443 C CA . GLY A 1 185 ? 32.973 -3.828 -31.440 1.00 49.03 185 GLY A CA 1
ATOM 1444 C C . GLY A 1 185 ? 32.640 -3.948 -32.938 1.00 49.03 185 GLY A C 1
ATOM 1445 O O . GLY A 1 185 ? 33.387 -3.422 -33.758 1.00 49.03 185 GLY A O 1
ATOM 1446 N N . LYS A 1 186 ? 31.521 -4.579 -33.321 1.00 46.03 186 LYS A N 1
ATOM 1447 C CA . LYS A 1 186 ? 31.062 -4.681 -34.711 1.00 46.03 186 LYS A CA 1
ATOM 1448 C C . LYS A 1 186 ? 29.599 -4.268 -34.845 1.00 46.03 186 LYS A C 1
ATOM 1450 O O . LYS A 1 186 ? 28.745 -4.676 -34.054 1.00 46.03 186 LYS A O 1
ATOM 1455 N N . TYR A 1 187 ? 29.359 -3.385 -35.812 1.00 47.84 187 TYR A N 1
ATOM 1456 C CA . TYR A 1 187 ? 28.052 -2.855 -36.192 1.00 47.84 187 TYR A CA 1
ATOM 1457 C C . TYR A 1 187 ? 27.289 -3.942 -36.961 1.00 47.84 187 TYR A C 1
ATOM 1459 O O . TYR A 1 187 ? 27.579 -4.172 -38.130 1.00 47.84 187 TYR A O 1
ATOM 1467 N N . ASP A 1 188 ? 26.349 -4.613 -36.302 1.00 43.16 188 ASP A N 1
ATOM 1468 C CA . ASP A 1 188 ? 25.448 -5.595 -36.921 1.00 43.16 188 ASP A CA 1
ATOM 1469 C C . ASP A 1 188 ? 24.000 -5.292 -36.519 1.00 43.16 188 ASP A C 1
ATOM 1471 O O . ASP A 1 188 ? 23.363 -6.001 -35.745 1.00 43.16 188 ASP A O 1
ATOM 1475 N N . CYS A 1 189 ? 23.504 -4.134 -36.945 1.00 47.41 189 CYS A N 1
ATOM 1476 C CA . CYS A 1 189 ? 22.084 -3.828 -36.860 1.00 47.41 189 CYS A CA 1
ATOM 1477 C C . CYS A 1 189 ? 21.641 -3.185 -38.172 1.00 47.41 189 CYS A C 1
ATOM 1479 O O . CYS A 1 189 ? 22.270 -2.231 -38.640 1.00 47.41 189 CYS A O 1
ATOM 1481 N N . PHE A 1 190 ? 20.572 -3.729 -38.756 1.00 47.75 190 PHE A N 1
ATOM 1482 C CA . PHE A 1 190 ? 19.933 -3.216 -39.963 1.00 47.75 190 PHE A CA 1
ATOM 1483 C C . PHE A 1 190 ? 19.591 -1.728 -39.789 1.00 47.75 190 PHE A C 1
ATOM 1485 O O . PHE A 1 190 ? 18.935 -1.342 -38.823 1.00 47.75 190 PHE A O 1
ATOM 1492 N N . ARG A 1 191 ? 20.094 -0.884 -40.698 1.00 54.78 191 ARG A N 1
ATOM 1493 C CA . ARG A 1 191 ? 19.881 0.571 -40.715 1.00 54.78 191 ARG A CA 1
ATOM 1494 C C . ARG A 1 191 ? 18.776 0.920 -41.709 1.00 54.78 191 ARG A C 1
ATOM 1496 O O . ARG A 1 191 ? 19.045 1.499 -42.756 1.00 54.78 191 ARG A O 1
ATOM 1503 N N . GLY A 1 192 ? 17.553 0.528 -41.388 1.00 55.72 192 GLY A N 1
ATOM 1504 C CA . GLY A 1 192 ? 16.367 0.874 -42.161 1.00 55.72 192 GLY A CA 1
ATOM 1505 C C . GLY A 1 192 ? 15.164 1.048 -41.244 1.00 55.72 192 GLY A C 1
ATOM 1506 O O . GLY A 1 192 ? 15.146 0.524 -40.132 1.00 55.72 192 GLY A O 1
ATOM 1507 N N . GLN A 1 193 ? 14.180 1.797 -41.719 1.00 60.78 193 GLN A N 1
ATOM 1508 C CA . GLN A 1 193 ? 12.837 1.884 -41.150 1.00 60.78 193 GLN A CA 1
ATOM 1509 C C . GLN A 1 193 ? 11.848 1.538 -42.264 1.00 60.78 193 GLN A C 1
ATOM 1511 O O . GLN A 1 193 ? 12.183 1.722 -43.441 1.00 60.78 193 GLN A O 1
ATOM 1516 N N . ALA A 1 194 ? 10.670 1.017 -41.921 1.00 57.44 194 ALA A N 1
ATOM 1517 C CA . ALA A 1 194 ? 9.641 0.819 -42.929 1.00 57.44 194 ALA A CA 1
ATOM 1518 C C . ALA A 1 194 ? 9.167 2.186 -43.460 1.00 57.44 194 ALA A C 1
ATOM 1520 O O . ALA A 1 194 ? 9.346 3.221 -42.814 1.00 57.44 194 ALA A O 1
ATOM 1521 N N . MET A 1 195 ? 8.624 2.218 -44.677 1.00 57.78 195 MET A N 1
ATOM 1522 C CA . MET A 1 195 ? 8.181 3.474 -45.302 1.00 57.78 195 MET A CA 1
ATOM 1523 C C . MET A 1 195 ? 6.978 4.108 -44.589 1.00 57.78 195 MET A C 1
ATOM 1525 O O . MET A 1 195 ? 6.770 5.314 -44.692 1.00 57.78 195 MET A O 1
ATOM 1529 N N . ASP A 1 196 ? 6.186 3.285 -43.913 1.00 64.38 196 ASP A N 1
ATOM 1530 C CA . ASP A 1 196 ? 5.003 3.628 -43.131 1.00 64.38 196 ASP A CA 1
ATOM 1531 C C . ASP A 1 196 ? 5.321 3.965 -41.666 1.00 64.38 196 ASP A C 1
ATOM 1533 O O . ASP A 1 196 ? 4.475 4.533 -40.971 1.00 64.38 196 ASP A O 1
ATOM 1537 N N . ASP A 1 197 ? 6.549 3.699 -41.213 1.00 55.97 197 ASP A N 1
ATOM 1538 C CA . ASP A 1 197 ? 6.999 4.100 -39.887 1.00 55.97 197 ASP A CA 1
ATOM 1539 C C . ASP A 1 197 ? 7.305 5.612 -39.838 1.00 55.97 197 ASP A C 1
ATOM 1541 O O . ASP A 1 197 ? 7.926 6.167 -40.756 1.00 55.97 197 ASP A O 1
ATOM 1545 N N . PRO A 1 198 ? 6.947 6.311 -38.744 1.00 57.97 198 PRO A N 1
ATOM 1546 C CA . PRO A 1 198 ? 7.347 7.698 -38.529 1.00 57.97 198 PRO A CA 1
ATOM 1547 C C . PRO A 1 198 ? 8.871 7.882 -38.600 1.00 57.97 198 PRO A C 1
ATOM 1549 O O . PRO A 1 198 ? 9.632 7.085 -38.051 1.00 57.97 198 PRO A O 1
ATOM 1552 N N . LEU A 1 199 ? 9.325 8.976 -39.225 1.00 60.12 199 LEU A N 1
ATOM 1553 C CA . LEU A 1 199 ? 10.748 9.328 -39.288 1.00 60.12 199 LEU A CA 1
ATOM 1554 C C . LEU A 1 199 ? 11.356 9.465 -37.888 1.00 60.12 199 LEU A C 1
ATOM 1556 O O . LEU A 1 199 ? 10.858 10.213 -37.044 1.00 60.12 199 LEU A O 1
ATOM 1560 N N . GLN A 1 200 ? 12.481 8.786 -37.674 1.00 62.88 200 GLN A N 1
ATOM 1561 C CA . GLN A 1 200 ? 13.294 8.971 -36.477 1.00 62.88 200 GLN A CA 1
ATOM 1562 C C . GLN A 1 200 ? 13.926 10.378 -36.446 1.00 62.88 200 GLN A C 1
ATOM 1564 O O . GLN A 1 200 ? 13.989 11.100 -37.445 1.00 62.88 200 GLN A O 1
ATOM 1569 N N . THR A 1 201 ? 14.428 10.786 -35.278 1.00 58.44 201 THR A N 1
ATOM 1570 C CA . THR A 1 201 ? 15.049 12.103 -35.069 1.00 58.44 201 THR A CA 1
ATOM 1571 C C . THR A 1 201 ? 16.138 12.398 -36.108 1.00 58.44 201 THR A C 1
ATOM 1573 O O . THR A 1 201 ? 17.132 11.677 -36.211 1.00 58.44 201 THR A O 1
ATOM 1576 N N . ILE A 1 202 ? 15.979 13.489 -36.864 1.00 64.94 202 ILE A N 1
ATOM 1577 C CA . ILE A 1 202 ? 16.970 13.947 -37.846 1.00 64.94 202 ILE A CA 1
ATOM 1578 C C . ILE A 1 202 ? 18.109 14.660 -37.110 1.00 64.94 202 ILE A C 1
ATOM 1580 O O . ILE A 1 202 ? 17.892 15.643 -36.403 1.00 64.94 202 ILE A O 1
ATOM 1584 N N . THR A 1 203 ? 19.336 14.165 -37.274 1.00 60.19 203 THR A N 1
ATOM 1585 C CA . THR A 1 203 ? 20.543 14.769 -36.685 1.00 60.19 203 THR A CA 1
ATOM 1586 C C . THR A 1 203 ? 21.306 15.601 -37.722 1.00 60.19 203 THR A C 1
ATOM 1588 O O . THR A 1 203 ? 21.003 15.565 -38.911 1.00 60.19 203 THR A O 1
ATOM 1591 N N . LYS A 1 204 ? 22.333 16.347 -37.292 1.00 50.16 204 LYS A N 1
ATOM 1592 C CA . LYS A 1 204 ? 23.190 17.163 -38.180 1.00 50.16 204 LYS A CA 1
ATOM 1593 C C . LYS A 1 204 ? 23.998 16.332 -39.199 1.00 50.16 204 LYS A C 1
ATOM 1595 O O . LYS A 1 204 ? 24.542 16.896 -40.142 1.00 50.16 204 LYS A O 1
ATOM 1600 N N . THR A 1 205 ? 24.103 15.017 -39.008 1.00 49.78 205 THR A N 1
ATOM 1601 C CA . THR A 1 205 ? 24.881 14.117 -39.874 1.00 49.78 205 THR A CA 1
ATOM 1602 C C . THR A 1 205 ? 23.960 13.415 -40.872 1.00 49.78 205 THR A C 1
ATOM 1604 O O . THR A 1 205 ? 22.857 13.012 -40.506 1.00 49.78 205 THR A O 1
ATOM 1607 N N . HIS A 1 206 ? 24.411 13.230 -42.117 1.00 53.72 206 HIS A N 1
ATOM 1608 C CA . HIS A 1 206 ? 23.671 12.481 -43.138 1.00 53.72 206 HIS A CA 1
ATOM 1609 C C . HIS A 1 206 ? 23.412 11.039 -42.667 1.00 53.72 206 HIS A C 1
ATOM 1611 O O . HIS A 1 206 ? 24.358 10.285 -42.439 1.00 53.72 206 HIS A O 1
ATOM 1617 N N . GLY A 1 207 ? 22.140 10.674 -42.481 1.00 54.75 207 GLY A N 1
ATOM 1618 C CA . GLY A 1 207 ? 21.749 9.395 -41.870 1.00 54.75 207 GLY A CA 1
ATOM 1619 C C . GLY A 1 207 ? 20.576 8.671 -42.534 1.00 54.75 207 GLY A C 1
ATOM 1620 O O . GLY A 1 207 ? 20.273 7.555 -42.127 1.00 54.75 207 GLY A O 1
ATOM 1621 N N . TYR A 1 208 ? 19.951 9.270 -43.551 1.00 62.31 208 TYR A N 1
ATOM 1622 C CA . TYR A 1 208 ? 18.834 8.680 -44.291 1.00 62.31 208 TYR A CA 1
ATOM 1623 C C . TYR A 1 208 ? 19.170 8.618 -45.777 1.00 62.31 208 TYR A C 1
ATOM 1625 O O . TYR A 1 208 ? 19.695 9.580 -46.337 1.00 62.31 208 TYR A O 1
ATOM 1633 N N . ALA A 1 209 ? 18.842 7.491 -46.398 1.00 61.22 209 ALA A N 1
ATOM 1634 C CA . ALA A 1 209 ? 18.891 7.283 -47.836 1.00 61.22 209 ALA A CA 1
ATOM 1635 C C . ALA A 1 209 ? 17.681 6.434 -48.236 1.00 61.22 209 ALA A C 1
ATOM 1637 O O . ALA A 1 209 ? 17.232 5.590 -47.459 1.00 61.22 209 ALA A O 1
ATOM 1638 N N . ILE A 1 210 ? 17.156 6.661 -49.436 1.00 60.44 210 ILE A N 1
ATOM 1639 C CA . ILE A 1 210 ? 16.128 5.809 -50.033 1.00 60.44 210 ILE A CA 1
ATOM 1640 C C . ILE A 1 210 ? 16.836 4.935 -51.064 1.00 60.44 210 ILE A C 1
ATOM 1642 O O . ILE A 1 210 ? 17.437 5.458 -51.998 1.00 60.44 210 ILE A O 1
ATOM 1646 N N . ALA A 1 211 ? 16.770 3.615 -50.893 1.00 60.69 211 ALA A N 1
ATOM 1647 C CA . ALA A 1 211 ? 17.247 2.663 -51.888 1.00 60.69 211 ALA A CA 1
ATOM 1648 C C . ALA A 1 211 ? 16.054 2.183 -52.726 1.00 60.69 211 ALA A C 1
ATOM 1650 O O . ALA A 1 211 ? 15.153 1.537 -52.195 1.00 60.69 211 ALA A O 1
ATOM 1651 N N . VAL A 1 212 ? 16.046 2.496 -54.025 1.00 63.34 212 VAL A N 1
ATOM 1652 C CA . VAL A 1 212 ? 15.022 2.023 -54.973 1.00 63.34 212 VAL A CA 1
ATOM 1653 C C . VAL A 1 212 ? 15.664 1.015 -55.930 1.00 63.34 212 VAL A C 1
ATOM 1655 O O . VAL A 1 212 ? 16.250 1.417 -56.940 1.00 63.34 212 VAL A O 1
ATOM 1658 N N . PRO A 1 213 ? 15.615 -0.294 -55.626 1.00 57.38 213 PRO A N 1
ATOM 1659 C CA . PRO A 1 213 ? 16.162 -1.299 -56.522 1.00 57.38 213 PRO A CA 1
ATOM 1660 C C . PRO A 1 213 ? 15.255 -1.454 -57.752 1.00 57.38 213 PRO A C 1
ATOM 1662 O O . PRO A 1 213 ? 14.047 -1.636 -57.627 1.00 57.38 213 PRO A O 1
ATOM 1665 N N . HIS A 1 214 ? 15.842 -1.424 -58.946 1.00 64.12 214 HIS A N 1
ATOM 1666 C CA . HIS A 1 214 ? 15.170 -1.789 -60.194 1.00 64.12 214 HIS A CA 1
ATOM 1667 C C . HIS A 1 214 ? 16.108 -2.650 -61.043 1.00 64.12 214 HIS A C 1
ATOM 1669 O O . HIS A 1 214 ? 17.333 -2.518 -60.970 1.00 64.12 214 HIS A O 1
ATOM 1675 N N . LEU A 1 215 ? 15.546 -3.556 -61.841 1.00 66.00 215 LEU A N 1
ATOM 1676 C CA . LEU A 1 215 ? 16.325 -4.463 -62.677 1.00 66.00 215 LEU A CA 1
ATOM 1677 C C . LEU A 1 215 ? 16.327 -3.956 -64.121 1.00 66.00 215 LEU A C 1
ATOM 1679 O O . LEU A 1 215 ? 15.274 -3.840 -64.743 1.00 66.00 215 LEU A O 1
ATOM 1683 N N . THR A 1 216 ? 17.505 -3.707 -64.693 1.00 65.44 216 THR A N 1
ATOM 1684 C CA . THR A 1 216 ? 17.629 -3.284 -66.096 1.00 65.44 216 THR A CA 1
ATOM 1685 C C . THR A 1 216 ? 18.329 -4.347 -66.937 1.00 65.44 216 THR A C 1
ATOM 1687 O O . THR A 1 216 ? 19.347 -4.924 -66.557 1.00 65.44 216 THR A O 1
ATOM 1690 N N . LYS A 1 217 ? 17.768 -4.590 -68.126 1.00 69.69 217 LYS A N 1
ATOM 1691 C CA . LYS A 1 217 ? 18.351 -5.431 -69.176 1.00 69.69 217 LYS A CA 1
ATOM 1692 C C . LYS A 1 217 ? 19.214 -4.555 -70.082 1.00 69.69 217 LYS A C 1
ATOM 1694 O O . LYS A 1 217 ? 18.705 -3.593 -70.642 1.00 69.69 217 LYS A O 1
ATOM 1699 N N . PHE A 1 218 ? 20.476 -4.904 -70.318 1.00 64.75 218 PHE A N 1
ATOM 1700 C CA . PHE A 1 218 ? 21.309 -4.156 -71.269 1.00 64.75 218 PHE A CA 1
ATOM 1701 C C . PHE A 1 218 ? 21.052 -4.592 -72.719 1.00 64.75 218 PHE A C 1
ATOM 1703 O O . PHE A 1 218 ? 21.829 -5.329 -73.326 1.00 64.75 218 PHE A O 1
ATOM 1710 N N . ARG A 1 219 ? 19.925 -4.132 -73.276 1.00 63.56 219 ARG A N 1
ATOM 1711 C CA . ARG A 1 219 ? 19.584 -4.206 -74.706 1.00 63.56 219 ARG A CA 1
ATOM 1712 C C . ARG A 1 219 ? 19.115 -2.844 -75.204 1.00 63.56 219 ARG A C 1
ATOM 1714 O O . ARG A 1 219 ? 18.604 -2.043 -74.426 1.00 63.56 219 ARG A O 1
ATOM 1721 N N . THR A 1 220 ? 19.284 -2.580 -76.498 1.00 58.53 220 THR A N 1
ATOM 1722 C CA . THR A 1 220 ? 18.821 -1.336 -77.133 1.00 58.53 220 THR A CA 1
ATOM 1723 C C . THR A 1 220 ? 17.336 -1.103 -76.843 1.00 58.53 220 THR A C 1
ATOM 1725 O O . THR A 1 220 ? 16.509 -1.934 -77.211 1.00 58.53 220 THR A O 1
ATOM 1728 N N . GLY A 1 221 ? 17.016 0.017 -76.186 1.00 62.72 221 GLY A N 1
ATOM 1729 C CA . GLY A 1 221 ? 15.641 0.433 -75.879 1.00 62.72 221 GLY A CA 1
ATOM 1730 C C . GLY A 1 221 ? 15.036 -0.124 -74.584 1.00 62.72 221 GLY A C 1
ATOM 1731 O O . GLY A 1 221 ? 13.843 0.055 -74.367 1.00 62.72 221 GLY A O 1
ATOM 1732 N N . ALA A 1 222 ? 15.809 -0.796 -73.725 1.00 66.94 222 ALA A N 1
ATOM 1733 C CA . ALA A 1 222 ? 15.286 -1.296 -72.456 1.00 66.94 222 ALA A CA 1
ATOM 1734 C C . ALA A 1 222 ? 15.038 -0.163 -71.445 1.00 66.94 222 ALA A C 1
ATOM 1736 O O . ALA A 1 222 ? 15.963 0.531 -71.026 1.00 66.94 222 ALA A O 1
ATOM 1737 N N . THR A 1 223 ? 13.789 -0.032 -71.011 1.00 63.38 223 THR A N 1
ATOM 1738 C CA . THR A 1 223 ? 13.378 0.691 -69.805 1.00 63.38 223 THR A CA 1
ATOM 1739 C C . THR A 1 223 ? 13.309 -0.339 -68.672 1.00 63.38 223 THR A C 1
ATOM 1741 O O . THR A 1 223 ? 12.759 -1.418 -68.890 1.00 63.38 223 THR A O 1
ATOM 1744 N N . GLY A 1 224 ? 13.939 -0.092 -67.519 1.00 68.94 224 GLY A N 1
ATOM 1745 C CA . GLY A 1 224 ? 14.025 -1.063 -66.412 1.00 68.94 224 GLY A CA 1
ATOM 1746 C C . GLY A 1 224 ? 12.671 -1.634 -65.953 1.00 68.94 224 GLY A C 1
ATOM 1747 O O . GLY A 1 224 ? 11.618 -1.113 -66.307 1.00 68.94 224 GLY A O 1
ATOM 1748 N N . GLN A 1 225 ? 12.703 -2.715 -65.172 1.00 70.06 225 GLN A N 1
ATOM 1749 C CA . GLN A 1 225 ? 11.520 -3.355 -64.580 1.00 70.06 225 GLN A CA 1
ATOM 1750 C C . GLN A 1 225 ? 11.582 -3.342 -63.048 1.00 70.06 225 GLN A C 1
ATOM 1752 O O . GLN A 1 225 ? 12.673 -3.254 -62.468 1.00 70.06 225 GLN A O 1
ATOM 1757 N N . GLU A 1 226 ? 10.424 -3.473 -62.400 1.00 69.44 226 GLU A N 1
ATOM 1758 C CA . GLU A 1 226 ? 10.359 -3.654 -60.951 1.00 69.44 226 GLU A CA 1
ATOM 1759 C C . GLU A 1 226 ? 11.008 -4.987 -60.548 1.00 69.44 226 GLU A C 1
ATOM 1761 O O . GLU A 1 226 ? 11.020 -5.964 -61.301 1.00 69.44 226 GLU A O 1
ATOM 1766 N N . VAL A 1 227 ? 11.587 -5.034 -59.347 1.00 66.38 227 VAL A N 1
ATOM 1767 C CA . VAL A 1 227 ? 12.226 -6.256 -58.821 1.00 66.38 227 VAL A CA 1
ATOM 1768 C C . VAL A 1 227 ? 11.219 -7.316 -58.364 1.00 66.38 227 VAL A C 1
ATOM 1770 O O . VAL A 1 227 ? 11.592 -8.468 -58.161 1.00 66.38 227 VAL A O 1
ATOM 1773 N N . THR A 1 228 ? 9.959 -6.923 -58.195 1.00 70.94 228 THR A N 1
ATOM 1774 C CA . THR A 1 228 ? 8.807 -7.775 -57.872 1.00 70.94 228 THR A CA 1
ATOM 1775 C C . THR A 1 228 ? 8.249 -8.504 -59.092 1.00 70.94 228 THR A C 1
ATOM 1777 O O . THR A 1 228 ? 7.582 -9.526 -58.931 1.00 70.94 228 THR A O 1
ATOM 1780 N N . ASP A 1 229 ? 8.542 -8.024 -60.303 1.00 73.06 229 ASP A N 1
ATOM 1781 C CA . ASP A 1 229 ? 8.106 -8.672 -61.534 1.00 73.06 229 ASP A CA 1
ATOM 1782 C C . ASP A 1 229 ? 8.913 -9.951 -61.808 1.00 73.06 229 ASP A C 1
ATOM 1784 O O . ASP A 1 229 ? 10.124 -9.995 -61.550 1.00 73.06 229 ASP A O 1
ATOM 1788 N N . PRO A 1 230 ? 8.292 -10.994 -62.396 1.00 72.81 230 PRO A N 1
ATOM 1789 C CA . PRO A 1 230 ? 9.008 -12.190 -62.817 1.00 72.81 230 PRO A CA 1
ATOM 1790 C C . PRO A 1 230 ? 10.251 -11.861 -63.652 1.00 72.81 230 PRO A C 1
ATOM 1792 O O . PRO A 1 230 ? 10.226 -11.031 -64.569 1.00 72.81 230 PRO A O 1
ATOM 1795 N N . LEU A 1 231 ? 11.357 -12.547 -63.346 1.00 69.06 231 LEU A N 1
ATOM 1796 C CA . LEU A 1 231 ? 12.602 -12.359 -64.078 1.00 69.06 231 LEU A CA 1
ATOM 1797 C C . LEU A 1 231 ? 12.408 -12.720 -65.561 1.00 69.06 231 LEU A C 1
ATOM 1799 O O . LEU A 1 231 ? 11.892 -13.793 -65.883 1.00 69.06 231 LEU A O 1
ATOM 1803 N N . PRO A 1 232 ? 12.852 -11.857 -66.485 1.00 65.19 232 PRO A N 1
ATOM 1804 C CA . PRO A 1 232 ? 12.781 -12.129 -67.908 1.00 65.19 232 PRO A CA 1
ATOM 1805 C C . PRO A 1 232 ? 13.746 -13.256 -68.279 1.00 65.19 232 PRO A C 1
ATOM 1807 O O . PRO A 1 232 ? 14.806 -13.418 -67.673 1.00 65.19 232 PRO A O 1
ATOM 1810 N N . THR A 1 233 ? 13.416 -14.000 -69.333 1.00 67.44 233 THR A N 1
ATOM 1811 C CA . THR A 1 233 ? 14.261 -15.087 -69.837 1.00 67.44 233 THR A CA 1
ATOM 1812 C C . THR A 1 233 ? 15.669 -14.588 -70.172 1.00 67.44 233 THR A C 1
ATOM 1814 O O . THR A 1 233 ? 15.865 -13.755 -71.068 1.00 67.44 233 THR A O 1
ATOM 1817 N N . VAL A 1 234 ? 16.668 -15.137 -69.478 1.00 64.56 234 VAL A N 1
ATOM 1818 C CA . VAL A 1 234 ? 18.081 -14.902 -69.783 1.00 64.56 234 VAL A CA 1
ATOM 1819 C C . VAL A 1 234 ? 18.371 -15.491 -71.160 1.00 64.56 234 VAL A C 1
ATOM 1821 O O . VAL A 1 234 ? 18.210 -16.684 -71.394 1.00 64.56 234 VAL A O 1
ATOM 1824 N N . THR A 1 235 ? 18.775 -14.639 -72.094 1.00 58.88 235 THR A N 1
ATOM 1825 C CA . THR A 1 235 ? 18.969 -14.999 -73.503 1.00 58.88 235 THR A CA 1
ATOM 1826 C C . THR A 1 235 ? 20.383 -14.619 -73.923 1.00 58.88 235 THR A C 1
ATOM 1828 O O . THR A 1 235 ? 20.816 -13.503 -73.647 1.00 58.88 235 THR A O 1
ATOM 1831 N N . ALA A 1 236 ? 21.105 -15.524 -74.590 1.00 58.03 236 ALA A N 1
ATOM 1832 C CA . ALA A 1 236 ? 22.463 -15.263 -75.070 1.00 58.03 236 ALA A CA 1
ATOM 1833 C C . ALA A 1 236 ? 22.477 -14.092 -76.077 1.00 58.03 236 ALA A C 1
ATOM 1835 O O . ALA A 1 236 ? 21.620 -14.008 -76.956 1.00 58.03 236 ALA A O 1
ATOM 1836 N N . GLY A 1 237 ? 23.417 -13.156 -75.928 1.00 57.50 237 GLY A N 1
ATOM 1837 C CA . GLY A 1 237 ? 23.516 -11.960 -76.772 1.00 57.50 237 GLY A CA 1
ATOM 1838 C C . GLY A 1 237 ? 24.111 -12.227 -78.162 1.00 57.50 237 GLY A C 1
ATOM 1839 O O . GLY A 1 237 ? 24.977 -13.083 -78.326 1.00 57.50 237 GLY A O 1
ATOM 1840 N N . THR A 1 238 ? 23.688 -11.448 -79.163 1.00 57.91 238 THR A N 1
ATOM 1841 C CA . THR A 1 238 ? 24.184 -11.481 -80.552 1.00 57.91 238 THR A CA 1
ATOM 1842 C C . THR A 1 238 ? 25.216 -10.372 -80.806 1.00 57.91 238 THR A C 1
ATOM 1844 O O . THR A 1 238 ? 24.933 -9.406 -81.512 1.00 57.91 238 THR A O 1
ATOM 1847 N N . ALA A 1 239 ? 26.412 -10.460 -80.217 1.00 53.56 239 ALA A N 1
ATOM 1848 C CA . ALA A 1 239 ? 27.483 -9.485 -80.463 1.00 53.56 239 ALA A CA 1
ATOM 1849 C C . ALA A 1 239 ? 28.501 -10.010 -81.496 1.00 53.56 239 ALA A C 1
ATOM 1851 O O . ALA A 1 239 ? 29.123 -11.055 -81.294 1.00 53.56 239 ALA A O 1
ATOM 1852 N N . LYS A 1 240 ? 28.703 -9.273 -82.601 1.00 53.50 240 LYS A N 1
ATOM 1853 C CA . LYS A 1 240 ? 29.850 -9.473 -83.511 1.00 53.50 240 LYS A CA 1
ATOM 1854 C C . LYS A 1 240 ? 31.115 -8.958 -82.803 1.00 53.50 240 LYS A C 1
ATOM 1856 O O . LYS A 1 240 ? 31.098 -7.883 -82.223 1.00 53.50 240 LYS A O 1
ATOM 1861 N N . ARG A 1 241 ? 32.162 -9.788 -82.804 1.00 45.66 241 ARG A N 1
ATOM 1862 C CA . ARG A 1 241 ? 33.306 -9.806 -81.870 1.00 45.66 241 ARG A CA 1
ATOM 1863 C C . ARG A 1 241 ? 34.034 -8.465 -81.599 1.00 45.66 241 ARG A C 1
ATOM 1865 O O . ARG A 1 241 ? 34.158 -7.670 -82.525 1.00 45.66 241 ARG A O 1
ATOM 1872 N N . PRO A 1 242 ? 34.640 -8.306 -80.395 1.00 49.16 242 PRO A N 1
ATOM 1873 C CA . PRO A 1 242 ? 34.687 -9.288 -79.303 1.00 49.16 242 PRO A CA 1
ATOM 1874 C C . PRO A 1 242 ? 33.348 -9.324 -78.554 1.00 49.16 242 PRO A C 1
ATOM 1876 O O . PRO A 1 242 ? 32.823 -8.300 -78.130 1.00 49.16 242 PRO A O 1
ATOM 1879 N N . GLY A 1 243 ? 32.745 -10.514 -78.478 1.00 51.94 243 GLY A N 1
ATOM 1880 C CA . GLY A 1 243 ? 31.399 -10.686 -77.943 1.00 51.94 243 GLY A CA 1
ATOM 1881 C C . GLY A 1 243 ? 31.438 -10.619 -76.425 1.00 51.94 243 GLY A C 1
ATOM 1882 O O . GLY A 1 243 ? 31.888 -11.569 -75.791 1.00 51.94 243 GLY A O 1
ATOM 1883 N N . GLY A 1 244 ? 31.005 -9.495 -75.854 1.00 50.28 244 GLY A N 1
ATOM 1884 C CA . GLY A 1 244 ? 30.811 -9.365 -74.412 1.00 50.28 244 GLY A CA 1
ATOM 1885 C C . GLY A 1 244 ? 29.773 -10.370 -73.905 1.00 50.28 244 GLY A C 1
ATOM 1886 O O . GLY A 1 244 ? 28.823 -10.695 -74.619 1.00 50.28 244 GLY A O 1
ATOM 1887 N N . ASN A 1 245 ? 29.977 -10.879 -72.686 1.00 49.28 245 ASN A N 1
ATOM 1888 C CA . ASN A 1 245 ? 29.146 -11.907 -72.055 1.00 49.28 245 ASN A CA 1
ATOM 1889 C C . ASN A 1 245 ? 27.646 -11.607 -72.226 1.00 49.28 245 ASN A C 1
ATOM 1891 O O . ASN A 1 245 ? 27.149 -10.588 -71.750 1.00 49.28 245 ASN A O 1
ATOM 1895 N N . GLY A 1 246 ? 26.910 -12.525 -72.862 1.00 51.72 246 GLY A N 1
ATOM 1896 C CA . GLY A 1 246 ? 25.477 -12.403 -73.171 1.00 51.72 246 GLY A CA 1
ATOM 1897 C C . GLY A 1 246 ? 24.531 -12.378 -71.962 1.00 51.72 246 GLY A C 1
ATOM 1898 O O . GLY A 1 246 ? 23.328 -12.533 -72.138 1.00 51.72 246 GLY A O 1
ATOM 1899 N N . HIS A 1 247 ? 25.061 -12.202 -70.752 1.00 54.12 247 HIS A N 1
ATOM 1900 C CA . HIS A 1 247 ? 24.350 -12.251 -69.474 1.00 54.12 247 HIS A CA 1
ATOM 1901 C C . HIS A 1 247 ? 24.545 -10.963 -68.663 1.00 54.12 247 HIS A C 1
ATOM 1903 O O . HIS A 1 247 ? 24.527 -11.005 -67.437 1.00 54.12 247 HIS A O 1
ATOM 1909 N N . ALA A 1 248 ? 24.783 -9.827 -69.327 1.00 55.38 248 ALA A N 1
ATOM 1910 C CA . ALA A 1 248 ? 24.938 -8.544 -68.652 1.00 55.38 248 ALA A CA 1
ATOM 1911 C C . ALA A 1 248 ? 23.598 -8.113 -68.023 1.00 55.38 248 ALA A C 1
ATOM 1913 O O . ALA A 1 248 ? 22.766 -7.458 -68.651 1.00 55.38 248 ALA A O 1
ATOM 1914 N N . LEU A 1 249 ? 23.382 -8.534 -66.780 1.00 55.38 249 LEU A N 1
ATOM 1915 C CA . LEU A 1 249 ? 22.465 -7.912 -65.837 1.00 55.38 249 LEU A CA 1
ATOM 1916 C C . LEU A 1 249 ? 23.294 -6.928 -65.012 1.00 55.38 249 LEU A C 1
ATOM 1918 O O . LEU A 1 249 ? 24.373 -7.279 -64.534 1.00 55.38 249 LEU A O 1
ATOM 1922 N N . GLY A 1 250 ? 22.817 -5.696 -64.883 1.00 55.97 250 GLY A N 1
ATOM 1923 C CA . GLY A 1 250 ? 23.434 -4.687 -64.028 1.00 55.97 250 GLY A CA 1
ATOM 1924 C C . GLY A 1 250 ? 22.502 -4.305 -62.900 1.00 55.97 250 GLY A C 1
ATOM 1925 O O . GLY A 1 250 ? 21.288 -4.247 -63.089 1.00 55.97 250 GLY A O 1
ATOM 1926 N N . ILE A 1 251 ? 23.091 -4.009 -61.747 1.00 50.59 251 ILE A N 1
ATOM 1927 C CA . ILE A 1 251 ? 22.419 -3.245 -60.703 1.00 50.59 251 ILE A CA 1
ATOM 1928 C C . ILE A 1 251 ? 22.640 -1.777 -61.053 1.00 50.59 251 ILE A C 1
ATOM 1930 O O . ILE A 1 251 ? 23.778 -1.351 -61.250 1.00 50.59 251 ILE A O 1
ATOM 1934 N N . VAL A 1 252 ? 21.552 -1.029 -61.181 1.00 50.62 252 VAL A N 1
ATOM 1935 C CA . VAL A 1 252 ? 21.591 0.417 -61.385 1.00 50.62 252 VAL A CA 1
ATOM 1936 C C . VAL A 1 252 ? 21.230 1.062 -60.054 1.00 50.62 252 VAL A C 1
ATOM 1938 O O . VAL A 1 252 ? 20.183 0.763 -59.482 1.00 50.62 252 VAL A O 1
ATOM 1941 N N . GLU A 1 253 ? 22.112 1.920 -59.552 1.00 45.03 253 GLU A N 1
ATOM 1942 C CA . GLU A 1 253 ? 21.903 2.680 -58.322 1.00 45.03 253 GLU A CA 1
ATOM 1943 C C . GLU A 1 253 ? 21.406 4.088 -58.672 1.00 45.03 253 GLU A C 1
ATOM 1945 O O . GLU A 1 253 ? 21.946 4.741 -59.566 1.00 45.03 253 GLU A O 1
ATOM 1950 N N . ALA A 1 254 ? 20.351 4.542 -57.996 1.00 48.41 254 ALA A N 1
ATOM 1951 C CA . ALA A 1 254 ? 19.876 5.917 -58.080 1.00 48.41 254 ALA A CA 1
ATOM 1952 C C . ALA A 1 254 ? 20.414 6.695 -56.874 1.00 48.41 254 ALA A C 1
ATOM 1954 O O . ALA A 1 254 ? 20.104 6.354 -55.734 1.00 48.41 254 ALA A O 1
ATOM 1955 N N . GLU A 1 255 ? 21.205 7.740 -57.121 1.00 42.53 255 GLU A N 1
ATOM 1956 C CA . GLU A 1 255 ? 21.740 8.622 -56.081 1.00 42.53 255 GLU A CA 1
ATOM 1957 C C . GLU A 1 255 ? 20.974 9.951 -56.065 1.00 42.53 255 GLU A C 1
ATOM 1959 O O . GLU A 1 255 ? 20.718 10.553 -57.111 1.00 42.53 255 GLU A O 1
ATOM 1964 N N . LEU A 1 256 ? 20.614 10.429 -54.871 1.00 41.69 256 LEU A N 1
ATOM 1965 C CA . LEU A 1 256 ? 19.985 11.734 -54.678 1.00 41.69 256 LEU A CA 1
ATOM 1966 C C . LEU A 1 256 ? 21.048 12.722 -54.181 1.00 41.69 256 LEU A C 1
ATOM 1968 O O . LEU A 1 256 ? 21.361 12.770 -52.992 1.00 41.69 256 LEU A O 1
ATOM 1972 N N . ALA A 1 257 ? 21.631 13.497 -55.098 1.00 38.47 257 ALA A N 1
ATOM 1973 C CA . ALA A 1 257 ? 22.627 14.510 -54.758 1.00 38.47 257 ALA A CA 1
ATOM 1974 C C . ALA A 1 257 ? 21.949 15.814 -54.283 1.00 38.47 257 ALA A C 1
ATOM 1976 O O . ALA A 1 257 ? 20.983 16.268 -54.906 1.00 38.47 257 ALA A O 1
ATOM 1977 N N . PRO A 1 258 ? 22.433 16.460 -53.205 1.00 35.19 258 PRO A N 1
ATOM 1978 C CA . PRO A 1 258 ? 21.898 17.742 -52.764 1.00 35.19 258 PRO A CA 1
ATOM 1979 C C . PRO A 1 258 ? 22.141 18.817 -53.830 1.00 35.19 258 PRO A C 1
ATOM 1981 O O . PRO A 1 258 ? 23.272 19.012 -54.266 1.00 35.19 258 PRO A O 1
ATOM 1984 N N . PHE A 1 259 ? 21.089 19.538 -54.228 1.00 39.50 259 PHE A N 1
ATOM 1985 C CA . PHE A 1 259 ? 21.186 20.672 -55.149 1.00 39.50 259 PHE A CA 1
ATOM 1986 C C . PHE A 1 259 ? 21.735 21.906 -54.406 1.00 39.50 259 PHE A C 1
ATOM 1988 O O . PHE A 1 259 ? 21.019 22.477 -53.576 1.00 39.50 259 PHE A O 1
ATOM 1995 N N . PRO A 1 260 ? 22.974 22.369 -54.666 1.00 41.75 260 PRO A N 1
ATOM 1996 C CA . PRO A 1 260 ? 23.493 23.593 -54.077 1.00 41.75 260 PRO A CA 1
ATOM 1997 C C . PRO A 1 260 ? 23.013 24.762 -54.944 1.00 41.75 260 PRO A C 1
ATOM 1999 O O . PRO A 1 260 ? 23.656 25.146 -55.921 1.00 41.75 260 PRO A O 1
ATOM 2002 N N . GLY A 1 261 ? 21.845 25.316 -54.621 1.00 35.62 261 GLY A N 1
ATOM 2003 C CA . GLY A 1 261 ? 21.337 26.511 -55.289 1.00 35.62 261 GLY A CA 1
ATOM 2004 C C . GLY A 1 261 ? 22.173 27.741 -54.927 1.00 35.62 261 GLY A C 1
ATOM 2005 O O . GLY A 1 261 ? 21.965 28.343 -53.876 1.00 35.62 261 GLY A O 1
ATOM 2006 N N . TRP A 1 262 ? 23.105 28.144 -55.793 1.00 35.53 262 TRP A N 1
ATOM 2007 C CA . TRP A 1 262 ? 23.761 29.451 -55.697 1.00 35.53 262 TRP A CA 1
ATOM 2008 C C . TRP A 1 262 ? 22.787 30.540 -56.168 1.00 35.53 262 TRP A C 1
ATOM 2010 O O . TRP A 1 262 ? 22.468 30.633 -57.354 1.00 35.53 262 TRP A O 1
ATOM 2020 N N . GLN A 1 263 ? 22.304 31.377 -55.244 1.00 36.66 263 GLN A N 1
ATOM 2021 C CA . GLN A 1 263 ? 21.551 32.586 -55.590 1.00 36.66 263 GLN A CA 1
ATOM 2022 C C . GLN A 1 263 ? 22.485 33.610 -56.249 1.00 36.66 263 GLN A C 1
ATOM 2024 O O . GLN A 1 263 ? 23.265 34.289 -55.578 1.00 36.66 263 GLN A O 1
ATOM 2029 N N . TRP A 1 264 ? 22.375 33.772 -57.565 1.00 38.03 264 TRP A N 1
ATOM 2030 C CA . TRP A 1 264 ? 22.942 34.920 -58.265 1.00 38.03 264 TRP A CA 1
ATOM 2031 C C . TRP A 1 264 ? 22.134 36.174 -57.911 1.00 38.03 264 TRP A C 1
ATOM 2033 O O . TRP A 1 264 ? 21.034 36.382 -58.418 1.00 38.03 264 TRP A O 1
ATOM 2043 N N . ARG A 1 265 ? 22.678 37.039 -57.044 1.00 39.44 265 ARG A N 1
ATOM 2044 C CA . ARG A 1 265 ? 22.208 38.428 -56.934 1.00 39.44 265 ARG A CA 1
ATOM 2045 C C . ARG A 1 265 ? 22.517 39.135 -58.255 1.00 39.44 265 ARG A C 1
ATOM 2047 O O . ARG A 1 265 ? 23.666 39.497 -58.501 1.00 39.44 265 ARG A O 1
ATOM 2054 N N . GLN A 1 266 ? 21.506 39.345 -59.095 1.00 39.56 266 GLN A N 1
ATOM 2055 C CA . GLN A 1 266 ? 21.621 40.266 -60.223 1.00 39.56 266 GLN A CA 1
ATOM 2056 C C . GLN A 1 266 ? 21.835 41.687 -59.679 1.00 39.56 266 GLN A C 1
ATOM 2058 O O . GLN A 1 266 ? 21.000 42.215 -58.945 1.00 39.56 266 GLN A O 1
ATOM 2063 N N . ARG A 1 267 ? 22.979 42.299 -60.008 1.00 41.81 267 ARG A N 1
ATOM 2064 C CA . ARG A 1 267 ? 23.154 43.753 -59.908 1.00 41.81 267 ARG A CA 1
ATOM 2065 C C . ARG A 1 267 ? 22.395 44.383 -61.070 1.00 41.81 267 ARG A C 1
ATOM 2067 O O . ARG A 1 267 ? 22.677 44.063 -62.219 1.00 41.81 267 ARG A O 1
ATOM 2074 N N . VAL A 1 268 ? 21.461 45.272 -60.759 1.00 38.62 268 VAL A N 1
ATOM 2075 C CA . VAL A 1 268 ? 20.804 46.144 -61.739 1.00 38.62 268 VAL A CA 1
ATOM 2076 C C . VAL A 1 268 ? 21.775 47.290 -62.070 1.00 38.62 268 VAL A C 1
ATOM 2078 O O . VAL A 1 268 ? 22.255 47.922 -61.124 1.00 38.62 268 VAL A O 1
ATOM 2081 N N . PRO A 1 269 ? 22.116 47.567 -63.341 1.00 42.78 269 PRO A N 1
ATOM 2082 C CA . PRO A 1 269 ? 22.780 48.812 -63.715 1.00 42.78 269 PRO A CA 1
ATOM 2083 C C . PRO A 1 269 ? 21.736 49.929 -63.867 1.00 42.78 269 PRO A C 1
ATOM 2085 O O . PRO A 1 269 ? 20.647 49.680 -64.388 1.00 42.78 269 PRO A O 1
ATOM 2088 N N . GLY A 1 270 ? 22.070 51.126 -63.378 1.00 41.88 270 GLY A N 1
ATOM 2089 C CA . GLY A 1 270 ? 21.327 52.363 -63.646 1.00 41.88 270 GLY A CA 1
ATOM 2090 C C . GLY A 1 270 ? 21.640 52.958 -65.011 1.00 41.88 270 GLY A C 1
ATOM 2091 O O . GLY A 1 270 ? 22.620 52.500 -65.643 1.00 41.88 270 GLY A O 1
#

Radius of gyration: 38.76 Å; chains: 1; bounding box: 62×70×117 Å

InterPro domains:
  IPR029063 S-adenosyl-L-methionine-dependent methyltransferase superfamily [G3DSA:3.40.50.150] (1-127)
  IPR029063 S-adenosyl-L-methionine-dependent methyltransferase superfamily [SSF53335] (1-208)

Secondary structure (DSSP, 8-state):
-EEE-GGGGG--PBPTTT-SB-GGGTTHHHHHHHHHHTT---TT-HHHHHHHHHTT--TTSHHHHHHHH----EEEEEEEEGGGGT-SS--EEEEEEEE-SSPPP-PPPP-EE-TTSHHHHTTSSEEPPPGGGG--TTSPPPPTTS-SSPPPHHHHHHHHHHHIIIIIS-SS------SS--TTSS--S-----TTSPPPPPPSS--------EEEE-STTPPPEETTSPPPPP----PPSS---TT-EEEPPPP----------PPPP-

Foldseek 3Di:
DDKAAPQLQQDDDADPVPRHRDPVGGNVLVVLVVQLQAQADALPRPNLVVVCVVVVHDSPDPSSVSSRRHVHWDKDKDWDAVQLAADQDRDIMIDMDTDDPPDDDDDDHGQEDDCPDPCCVVVVHPHGDHPVVVDPPVDDDPDLCPDPDHDDPVVVVVVVVCCCVAAVVDPDHPDDPPDDDDPPPDDDDDLDDDPPDDDDDDDPDPRDDDWQWWKWDPDPPTDTHHPPDPDDDQDADDDDPPRDGSRDIDTDTDDDDDDPDDDDPDDDDD

Sequence (270 aa):
MLENVEEFKTWGPLLAAEMRPDPARIGETFNAFVGMLTTGIPADNPALVECCEFLEFSPDSEQAKRLIAGLGYVVDFRELRACDYGAPTIRKRFFMVMRRDGKPIVWPEATHGDPKSAAVLTGKLAPWLTAAECIDWSIPAPSIFDRKKPLAVNTLKRIARGIQRFVIDSASPFIVKCNHTTTRGKYDCFRGQAMDDPLQTITKTHGYAIAVPHLTKFRTGATGQEVTDPLPTVTAGTAKRPGGNGHALGIVEAELAPFPGWQWRQRVPG

Organism: NCBI:txid2058152